Protein AF-A0A7K4HRL0-F1 (afdb_monomer)

Organism: NCBI:txid81417

Mean predicted aligned error: 9.1 Å

InterPro domains:
  IPR001959 Probable transposase, IS891/IS1136/IS1341 [PF01385] (86-198)
  IPR010095 Cas12f1-like, TNB domain [PF07282] (210-244)
  IPR010095 Cas12f1-like, TNB domain [TIGR01766] (164-237)

pLDDT: mean 84.85, std 12.8, range [39.09, 96.31]

Radius of gyration: 22.28 Å; Cα contacts (8 Å, |Δi|>4): 326; chains: 1; bounding box: 53×46×51 Å

Secondary structure (DSSP, 8-state):
--HHHHHHHHHHHHHTT--PPPP----TT---EEEESSSSEEEETTEEEETTTEEEE---SSPPPSEEEEEEEEE-TTS-EEEEEEEE--PPPPPPP--EEEEEE-SSEEEEETTS-EEE---HHHHHHHHHHHHHHHHHHSPTT-HHHHHHHHHHHHHHHHHHHHHHHHHHHHHHHHHHH-SEEEEE---HHHHTTSTTTHHHHHHH-HHHHHHHHHHHHHHTT-EEEEE--TTTTTB-TTT--B-

Nearest PDB structures (foldseek):
  8exa-assembly1_A  TM=8.670E-01  e=3.701E-17  Deinococcus radiodurans R1 = ATCC 13939 = DSM 20539
  8iaz-assembly1_A  TM=8.493E-01  e=5.277E-15  Firmicutes bacterium AM43-11BH
  8h1j-assembly1_A  TM=7.685E-01  e=2.543E-14  Deinococcus radiodurans R1 = ATCC 13939 = DSM 20539
  8bf8-assembly1_A  TM=8.123E-01  e=1.215E-11  Deinococcus radiodurans R1 = ATCC 13939 = DSM 20539
  8hhm-assembly1_A  TM=7.352E-01  e=7.337E-07  Mycolicibacterium mucogenicum

Solvent-accessible surface area (backbone atoms only — not comparable to full-atom values): 14287 Å² total; per-residue (Å²): 125,68,60,66,60,48,48,55,54,41,54,53,34,49,75,69,73,47,90,67,76,79,83,72,84,76,57,93,92,66,71,47,63,51,73,37,71,74,60,62,62,49,80,56,94,53,35,37,35,31,67,99,75,45,78,40,82,53,88,75,93,62,85,85,71,64,48,74,45,28,41,33,43,35,48,47,80,71,66,52,76,43,81,46,73,44,61,52,60,85,81,73,86,41,78,72,49,89,40,71,44,44,35,48,70,46,90,79,36,40,29,36,36,72,88,71,52,70,41,74,51,82,57,63,54,72,74,49,40,66,58,44,53,54,32,47,54,53,32,69,72,35,58,90,90,41,73,66,26,55,53,31,49,36,54,39,35,45,50,52,49,51,52,51,51,52,51,50,50,50,33,52,54,54,31,48,57,48,48,74,70,28,15,32,41,33,36,54,47,69,61,58,73,64,53,48,68,40,74,90,44,24,65,61,54,66,56,69,40,57,70,60,32,51,54,53,29,39,58,49,12,57,67,45,46,21,45,67,44,77,40,74,51,83,61,60,89,30,33,42,95,86,72,68,52,74,112

Foldseek 3Di:
DPQVVQVVVVVVCVVVVHDDDHDDDDDPPRDFKDKDQADQWDDDPQWIQGHPPGIDGHDDPDDAAAAFRMWMWGAALLGDTDTDTDHDHDADAADADPFEWEWEADLQFRIAIPVRDTHRDPLLCVVLVVVLVVLVVQLVPDDPPDPSNSVSSSSNSVSVVVLVVVLLVVLLVVLVVDLVVGQEYEYEPPPLVVVCVPVVCVVSSVSSPVVSSLVSSQVVSVSNNGHYHYDHCVQVVQQDPVHGDGD

Structure (mmCIF, N/CA/C/O backbone):
data_AF-A0A7K4HRL0-F1
#
_entry.id   AF-A0A7K4HRL0-F1
#
loop_
_atom_site.group_PDB
_atom_site.id
_atom_site.type_symbol
_atom_site.label_atom_id
_atom_site.label_alt_id
_atom_site.label_comp_id
_atom_site.label_asym_id
_atom_site.label_entity_id
_atom_site.label_seq_id
_atom_site.pdbx_PDB_ins_code
_atom_site.Cartn_x
_atom_site.Cartn_y
_atom_site.Cartn_z
_atom_site.occupancy
_atom_site.B_iso_or_equiv
_atom_site.auth_seq_id
_atom_site.auth_comp_id
_atom_site.auth_asym_id
_atom_site.auth_atom_id
_atom_site.pdbx_PDB_model_num
ATOM 1 N N . MET A 1 1 ? -2.358 -11.269 16.032 1.00 51.44 1 MET A N 1
ATOM 2 C CA . MET A 1 1 ? -0.975 -10.759 16.087 1.00 51.44 1 MET A CA 1
ATOM 3 C C . MET A 1 1 ? -0.127 -11.906 15.604 1.00 51.44 1 MET A C 1
ATOM 5 O O . MET A 1 1 ? -0.302 -12.988 16.140 1.00 51.44 1 MET A O 1
ATOM 9 N N . ARG A 1 2 ? 0.707 -11.719 14.578 1.00 69.31 2 ARG A N 1
ATOM 10 C CA . ARG A 1 2 ? 1.718 -12.727 14.246 1.00 69.31 2 ARG A CA 1
ATOM 11 C C . ARG A 1 2 ? 2.785 -12.618 15.335 1.00 69.31 2 ARG A C 1
ATOM 13 O O . ARG A 1 2 ? 3.658 -11.761 15.236 1.00 69.31 2 ARG A O 1
ATOM 20 N N . VAL A 1 3 ? 2.577 -13.339 16.437 1.00 75.31 3 VAL A N 1
ATOM 21 C CA . VAL A 1 3 ? 3.374 -13.249 17.671 1.00 75.31 3 VAL A CA 1
ATOM 22 C C . VAL A 1 3 ? 4.856 -13.397 17.331 1.00 75.31 3 VAL A C 1
ATOM 24 O O . VAL A 1 3 ? 5.657 -12.534 17.681 1.00 75.31 3 VAL A O 1
ATOM 27 N N . ASP A 1 4 ? 5.167 -14.371 16.483 1.00 79.94 4 ASP A N 1
ATOM 28 C CA . ASP A 1 4 ? 6.521 -14.669 16.019 1.00 79.94 4 ASP A CA 1
ATOM 29 C C . ASP A 1 4 ? 7.196 -13.487 15.323 1.00 79.94 4 ASP A C 1
ATOM 31 O O . ASP A 1 4 ? 8.365 -13.214 15.559 1.00 79.94 4 ASP A O 1
ATOM 35 N N . LEU A 1 5 ? 6.469 -12.737 14.490 1.00 82.38 5 LEU A N 1
ATOM 36 C CA . LEU A 1 5 ? 7.010 -11.557 13.806 1.00 82.38 5 LEU A CA 1
ATOM 37 C C . LEU A 1 5 ? 7.368 -10.443 14.795 1.00 82.38 5 LEU A C 1
ATOM 39 O O . LEU A 1 5 ? 8.396 -9.785 14.632 1.00 82.38 5 LEU A O 1
ATOM 43 N N . ALA A 1 6 ? 6.543 -10.245 15.826 1.00 83.94 6 ALA A N 1
ATOM 44 C CA . ALA A 1 6 ? 6.818 -9.258 16.865 1.00 83.94 6 ALA A CA 1
ATOM 45 C C . ALA A 1 6 ? 8.060 -9.643 17.687 1.00 83.94 6 ALA A C 1
ATOM 47 O O . ALA A 1 6 ? 8.903 -8.786 17.949 1.00 83.94 6 ALA A O 1
ATOM 48 N N . PHE A 1 7 ? 8.214 -10.928 18.021 1.00 88.88 7 PHE A N 1
ATOM 49 C CA . PHE A 1 7 ? 9.395 -11.438 18.723 1.00 88.88 7 PHE A CA 1
ATOM 50 C C . PHE A 1 7 ? 10.658 -11.421 17.860 1.00 88.88 7 PHE A C 1
ATOM 52 O O . PHE A 1 7 ? 11.695 -10.950 18.320 1.00 88.88 7 PHE A O 1
ATOM 59 N N . LYS A 1 8 ? 10.582 -11.826 16.586 1.00 90.12 8 LYS A N 1
ATOM 60 C CA . LYS A 1 8 ? 11.701 -11.717 15.633 1.00 90.12 8 LYS A CA 1
ATOM 61 C C . LYS A 1 8 ? 12.201 -10.275 15.527 1.00 90.12 8 LYS A C 1
ATOM 63 O O . LYS A 1 8 ? 13.403 -10.031 15.589 1.00 90.12 8 LYS A O 1
ATOM 68 N N . ALA A 1 9 ? 11.286 -9.309 15.417 1.00 87.62 9 ALA A N 1
ATOM 69 C CA . ALA A 1 9 ? 11.640 -7.893 15.382 1.00 87.62 9 ALA A CA 1
ATOM 70 C C . ALA A 1 9 ? 12.253 -7.404 16.705 1.00 87.62 9 ALA A C 1
ATOM 72 O O . ALA A 1 9 ? 13.212 -6.635 16.671 1.00 87.62 9 ALA A O 1
ATOM 73 N N . TYR A 1 10 ? 11.727 -7.851 17.850 1.00 91.38 10 TYR A N 1
ATOM 74 C CA . TYR A 1 10 ? 12.279 -7.543 19.170 1.00 91.38 10 TYR A CA 1
ATOM 75 C C . TYR A 1 10 ? 13.723 -8.043 19.301 1.00 91.38 10 TYR A C 1
ATOM 77 O O . TYR A 1 10 ? 14.623 -7.231 19.503 1.00 91.38 10 TYR A O 1
ATOM 85 N N . PHE A 1 11 ? 13.971 -9.336 19.075 1.00 92.81 11 PHE A N 1
ATOM 86 C CA . PHE A 1 11 ? 15.312 -9.915 19.200 1.00 92.81 11 PHE A CA 1
ATOM 87 C C . PHE A 1 11 ? 16.310 -9.321 18.209 1.00 92.81 11 PHE A C 1
ATOM 89 O O . PHE A 1 11 ? 17.463 -9.102 18.566 1.00 92.81 11 PHE A O 1
ATOM 96 N N . ARG A 1 12 ? 15.882 -8.999 16.983 1.00 94.06 12 ARG A N 1
ATOM 97 C CA . ARG A 1 12 ? 16.733 -8.288 16.018 1.00 94.06 12 ARG A CA 1
ATOM 98 C C . ARG A 1 12 ? 17.213 -6.942 16.570 1.00 94.06 12 ARG A C 1
ATOM 100 O O . ARG A 1 12 ? 18.379 -6.612 16.414 1.00 94.06 12 ARG A O 1
ATOM 107 N N . ARG A 1 13 ? 16.323 -6.169 17.199 1.00 91.06 13 ARG A N 1
ATOM 108 C CA . ARG A 1 13 ? 16.649 -4.847 17.762 1.00 91.06 13 ARG A CA 1
ATOM 109 C C . ARG A 1 13 ? 17.529 -4.954 19.006 1.00 91.06 13 ARG A C 1
ATOM 111 O O . ARG A 1 13 ? 18.466 -4.180 19.130 1.00 91.06 13 ARG A O 1
ATOM 118 N N . VAL A 1 14 ? 17.281 -5.951 19.859 1.00 92.31 14 VAL A N 1
ATOM 119 C CA . VAL A 1 14 ? 18.167 -6.274 20.992 1.00 92.31 14 VAL A CA 1
ATOM 120 C C . VAL A 1 14 ? 19.580 -6.593 20.492 1.00 92.31 14 VAL A C 1
ATOM 122 O O . VAL A 1 14 ? 20.545 -6.023 20.985 1.00 92.31 14 VAL A O 1
ATOM 125 N N . LYS A 1 15 ? 19.709 -7.435 19.456 1.00 93.94 15 LYS A N 1
ATOM 126 C CA . LYS A 1 15 ? 21.007 -7.753 18.833 1.00 93.94 15 LYS A CA 1
ATOM 127 C C . LYS A 1 15 ? 21.700 -6.534 18.216 1.00 93.94 15 LYS A C 1
ATOM 129 O O . LYS A 1 15 ? 22.920 -6.502 18.170 1.00 93.94 15 LYS A O 1
ATOM 134 N N . ALA A 1 16 ? 20.937 -5.546 17.752 1.00 92.62 16 ALA A N 1
ATOM 135 C CA . ALA A 1 16 ? 21.461 -4.296 17.207 1.00 92.62 16 ALA A CA 1
ATOM 136 C C . ALA A 1 16 ? 21.854 -3.265 18.288 1.00 92.62 16 ALA A C 1
ATOM 138 O O . ALA A 1 16 ? 22.187 -2.134 17.944 1.00 92.62 16 ALA A O 1
ATOM 139 N N . GLY A 1 17 ? 21.787 -3.621 19.578 1.00 90.06 17 GLY A N 1
ATOM 140 C CA . GLY A 1 17 ? 22.108 -2.716 20.687 1.00 90.06 17 GLY A CA 1
ATOM 141 C C . GLY A 1 17 ? 21.054 -1.633 20.936 1.00 90.06 17 GLY A C 1
ATOM 142 O O . GLY A 1 17 ? 21.308 -0.676 21.661 1.00 90.06 17 GLY A O 1
ATOM 143 N N . GLU A 1 18 ? 19.867 -1.752 20.338 1.00 92.56 18 GLU A N 1
ATOM 144 C CA . GLU A 1 18 ? 18.753 -0.856 20.636 1.00 92.56 18 GLU A CA 1
ATOM 145 C C . GLU A 1 18 ? 18.060 -1.263 21.949 1.00 92.56 18 GLU A C 1
ATOM 147 O O . GLU A 1 18 ? 18.146 -2.412 22.383 1.00 92.56 18 GLU A O 1
ATOM 152 N N . SER A 1 19 ? 17.254 -0.357 22.515 1.00 88.88 19 SER A N 1
ATOM 153 C CA . SER A 1 19 ? 16.391 -0.627 23.679 1.00 88.88 19 SER A CA 1
ATOM 154 C C . SER A 1 19 ? 14.915 -0.788 23.269 1.00 88.88 19 SER A C 1
ATOM 156 O O . SER A 1 19 ? 14.101 0.114 23.501 1.00 88.88 19 SER A O 1
ATOM 158 N N . PRO A 1 20 ? 14.516 -1.885 22.591 1.00 88.62 20 PRO A N 1
ATOM 159 C CA . PRO A 1 20 ? 13.131 -2.091 22.193 1.00 88.62 20 PRO A CA 1
ATOM 160 C C . PRO A 1 20 ? 12.252 -2.455 23.398 1.00 88.62 20 PRO A C 1
ATOM 162 O O . PRO A 1 20 ? 12.616 -3.275 24.236 1.00 88.62 20 PRO A O 1
ATOM 165 N N . GLY A 1 21 ? 11.034 -1.915 23.444 1.00 88.00 21 GLY A N 1
ATOM 166 C CA . GLY A 1 21 ? 10.018 -2.396 24.383 1.00 88.00 21 GLY A CA 1
ATOM 167 C C . GLY A 1 21 ? 9.579 -3.832 24.062 1.00 88.00 21 GLY A C 1
ATOM 168 O O . GLY A 1 21 ? 9.452 -4.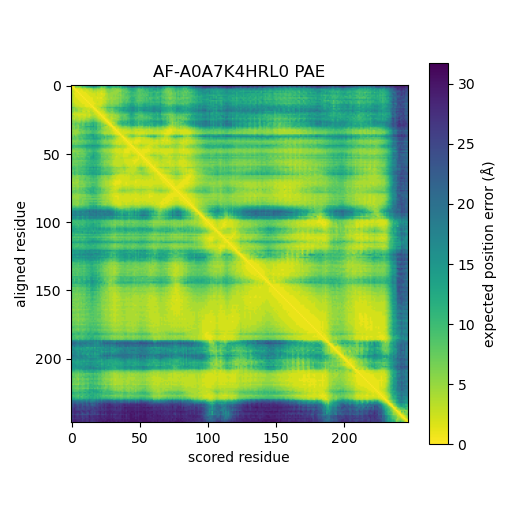195 22.889 1.00 88.00 21 GLY A O 1
ATOM 169 N N . TYR A 1 22 ? 9.313 -4.631 25.099 1.00 90.12 22 TYR A N 1
ATOM 170 C CA . TYR A 1 22 ? 8.888 -6.028 24.956 1.00 90.12 22 TYR A CA 1
ATOM 171 C C . TYR A 1 22 ? 7.545 -6.150 24.198 1.00 90.12 22 TYR A C 1
ATOM 173 O O . TYR A 1 22 ? 6.642 -5.328 24.419 1.00 90.12 22 TYR A O 1
ATOM 181 N N . PRO A 1 23 ? 7.369 -7.149 23.307 1.00 88.56 23 PRO A N 1
ATOM 182 C CA . PRO A 1 23 ? 6.109 -7.367 22.600 1.00 88.56 23 PRO A CA 1
ATOM 183 C C . PRO A 1 23 ? 4.923 -7.547 23.556 1.00 88.56 23 PRO A C 1
ATOM 185 O O . PRO A 1 23 ? 4.956 -8.366 24.467 1.00 88.56 23 PRO A O 1
ATOM 188 N N . ARG A 1 24 ? 3.835 -6.802 23.330 1.00 83.88 24 ARG A N 1
ATOM 189 C CA . ARG A 1 24 ? 2.601 -6.901 24.128 1.00 83.88 24 ARG A CA 1
ATOM 190 C C . ARG A 1 24 ? 1.456 -7.450 23.296 1.00 83.88 24 ARG A C 1
ATOM 192 O O . ARG A 1 24 ? 1.269 -7.036 22.148 1.00 83.88 24 ARG A O 1
ATOM 199 N N . PHE A 1 25 ? 0.640 -8.313 23.897 1.00 81.00 25 PHE A N 1
ATOM 200 C CA . PHE A 1 25 ? -0.594 -8.774 23.271 1.00 81.00 25 PHE A CA 1
ATOM 201 C C . PHE A 1 25 ? -1.523 -7.594 22.971 1.00 81.00 25 PHE A C 1
ATOM 203 O O . PHE A 1 25 ? -1.682 -6.657 23.758 1.00 81.00 25 PHE A O 1
ATOM 210 N N . LYS A 1 26 ? -2.152 -7.629 21.796 1.00 78.88 26 LYS A N 1
ATOM 211 C CA . LYS A 1 26 ? -3.192 -6.659 21.453 1.00 78.88 26 LYS A CA 1
ATOM 212 C C . LYS A 1 26 ? -4.432 -6.954 22.305 1.00 78.88 26 LYS A C 1
ATOM 214 O O . LYS A 1 26 ? -4.839 -8.101 22.403 1.00 78.88 26 LYS A O 1
ATOM 219 N N . GLY A 1 27 ? -5.028 -5.933 22.918 1.00 76.31 27 GLY A N 1
ATOM 220 C CA . GLY A 1 27 ? -6.288 -6.074 23.659 1.00 76.31 27 GLY A CA 1
ATOM 221 C C . GLY A 1 27 ? -7.522 -6.187 22.750 1.00 76.31 27 GLY A C 1
ATOM 222 O O . GLY A 1 27 ? -7.434 -6.040 21.524 1.00 76.31 27 GLY A O 1
ATOM 223 N N . LYS A 1 28 ? -8.696 -6.395 23.358 1.00 73.75 28 LYS A N 1
ATOM 224 C CA . LYS A 1 28 ? -9.999 -6.434 22.668 1.00 73.75 28 LYS A CA 1
ATOM 225 C C . LYS A 1 28 ? -10.209 -5.170 21.817 1.00 73.75 28 LYS A C 1
ATOM 227 O O . LYS A 1 28 ? -9.937 -4.057 22.260 1.00 73.75 28 LYS A O 1
ATOM 232 N N . GLY A 1 29 ? -10.665 -5.341 20.574 1.00 72.06 29 GLY A N 1
ATOM 233 C CA . GLY A 1 29 ? -10.900 -4.232 19.636 1.00 72.06 29 GLY A CA 1
ATOM 234 C C . GLY A 1 29 ? -9.644 -3.644 18.975 1.00 72.06 29 GLY A C 1
ATOM 235 O O . GLY A 1 29 ? -9.740 -2.607 18.326 1.00 72.06 29 GLY A O 1
ATOM 236 N N . ARG A 1 30 ? -8.474 -4.280 19.138 1.00 75.25 30 ARG A N 1
ATOM 237 C CA . ARG A 1 30 ? -7.242 -3.980 18.376 1.00 75.25 30 ARG A CA 1
ATOM 238 C C . ARG A 1 30 ? -6.883 -5.069 17.355 1.00 75.25 30 ARG A C 1
ATOM 240 O O . ARG A 1 30 ? -5.828 -5.000 16.718 1.00 75.25 30 ARG A O 1
ATOM 247 N N . TYR A 1 31 ? -7.724 -6.095 17.252 1.00 79.06 31 TYR A N 1
ATOM 248 C CA . TYR A 1 31 ? -7.630 -7.137 16.239 1.00 79.06 31 TYR A CA 1
ATOM 249 C C . TYR A 1 31 ? -8.566 -6.793 15.094 1.00 79.06 31 TYR A C 1
ATOM 251 O O . TYR A 1 31 ? -9.780 -6.908 15.226 1.00 79.06 31 TYR A O 1
ATOM 259 N N . ASP A 1 32 ? -7.967 -6.390 13.980 1.00 85.62 32 ASP A N 1
ATOM 260 C CA . ASP A 1 32 ? -8.679 -6.036 12.756 1.00 85.62 32 ASP A CA 1
ATOM 261 C C . ASP A 1 32 ? -8.394 -7.039 11.632 1.00 85.62 32 ASP A C 1
ATOM 263 O O . ASP A 1 32 ? -8.673 -6.758 10.475 1.00 85.62 32 ASP A O 1
ATOM 267 N N . SER A 1 33 ? -7.788 -8.194 11.925 1.00 89.81 33 SER A N 1
ATOM 268 C CA . SER A 1 33 ? -7.556 -9.221 10.909 1.00 89.81 33 SER A CA 1
ATOM 269 C C . SER A 1 33 ? -7.464 -10.634 11.476 1.00 89.81 33 SER A C 1
ATOM 271 O O . SER A 1 33 ? -6.989 -10.833 12.599 1.00 89.81 33 SER A O 1
ATOM 273 N N . ILE A 1 34 ? -7.864 -11.602 10.654 1.00 90.06 34 ILE A N 1
ATOM 274 C CA . ILE A 1 34 ? -7.781 -13.050 10.874 1.00 90.06 34 ILE A CA 1
ATOM 275 C C . ILE A 1 34 ? -7.127 -13.652 9.626 1.00 90.06 34 ILE A C 1
ATOM 277 O O . ILE A 1 34 ? -7.491 -13.285 8.512 1.00 90.06 34 ILE A O 1
ATOM 281 N N . THR A 1 35 ? -6.147 -14.538 9.798 1.00 91.44 35 THR A N 1
ATOM 282 C CA . THR A 1 35 ? -5.420 -15.168 8.686 1.00 91.44 35 THR A CA 1
ATOM 283 C C . THR A 1 35 ? -5.592 -16.681 8.745 1.00 91.44 35 THR A C 1
ATOM 285 O O . THR A 1 35 ? -5.322 -17.282 9.781 1.00 91.44 35 THR A O 1
ATOM 288 N N . TYR A 1 36 ? -5.984 -17.265 7.617 1.00 92.38 36 TYR A N 1
ATOM 289 C CA . TYR A 1 36 ? -6.050 -18.693 7.344 1.00 92.38 36 TYR A CA 1
ATOM 290 C C . TYR A 1 36 ? -4.850 -19.054 6.454 1.00 92.38 36 TYR A C 1
ATOM 292 O 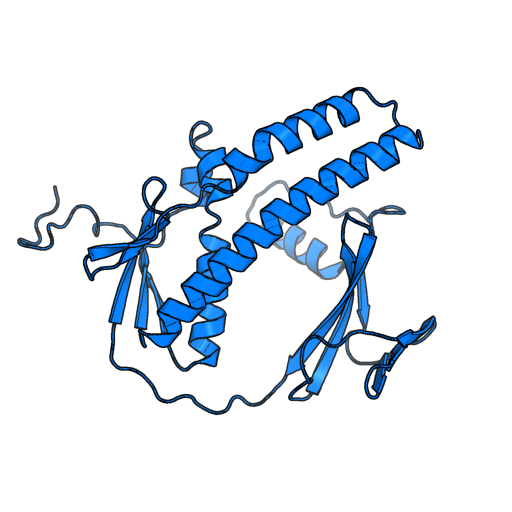O . TYR A 1 36 ? -4.823 -18.659 5.286 1.00 92.38 36 TYR A O 1
ATOM 300 N N . PRO A 1 37 ? -3.810 -19.703 7.005 1.00 86.06 37 PRO A N 1
ATOM 301 C CA . PRO A 1 37 ? -2.514 -19.808 6.343 1.00 86.06 37 PRO A CA 1
ATOM 302 C C . PRO A 1 37 ? -2.473 -20.787 5.174 1.00 86.06 37 PRO A C 1
ATOM 304 O O . PRO A 1 37 ? -1.709 -20.507 4.265 1.00 86.06 37 PRO A O 1
ATOM 307 N N . GLN A 1 38 ? -3.230 -21.891 5.214 1.00 83.06 38 GLN A N 1
ATOM 308 C CA . GLN A 1 38 ? -3.251 -22.929 4.164 1.00 83.06 38 GLN A CA 1
ATOM 309 C C . GLN A 1 38 ? -4.606 -23.646 4.051 1.00 83.06 38 GLN A C 1
ATOM 311 O O . GLN A 1 38 ? -5.011 -24.028 2.962 1.00 83.06 38 GLN A O 1
ATOM 316 N N . TYR A 1 39 ? -5.322 -23.823 5.164 1.00 88.44 39 TYR A N 1
ATOM 317 C CA . TYR A 1 39 ? -6.600 -24.537 5.211 1.00 88.44 39 TYR A CA 1
ATOM 318 C C . TYR A 1 39 ? -7.663 -23.744 5.979 1.00 88.44 39 TYR A C 1
ATOM 320 O O . TYR A 1 39 ? -7.383 -22.714 6.601 1.00 88.44 39 TYR A O 1
ATOM 328 N N . GLY A 1 40 ? -8.897 -24.252 5.961 1.00 90.81 40 GLY A N 1
ATOM 329 C CA . GLY A 1 40 ? -10.015 -23.672 6.704 1.00 90.81 40 GLY A CA 1
ATOM 330 C C . GLY A 1 40 ? -10.742 -22.556 5.961 1.00 90.81 40 GLY A C 1
ATOM 331 O O . GLY A 1 40 ? -11.466 -21.791 6.600 1.00 90.81 40 GLY A O 1
ATOM 332 N N . PHE A 1 41 ? -10.564 -22.479 4.643 1.00 95.00 41 PHE A N 1
ATOM 333 C CA . PHE A 1 41 ? -11.383 -21.678 3.745 1.00 95.00 41 PHE A CA 1
ATOM 334 C C . PHE A 1 41 ? -11.563 -22.387 2.397 1.00 95.00 41 PHE A C 1
ATOM 336 O O . PHE A 1 41 ? -10.719 -23.192 2.008 1.00 95.00 41 PHE A O 1
ATOM 343 N N . LYS A 1 42 ? -12.652 -22.084 1.689 1.00 94.12 42 LYS A N 1
ATOM 344 C CA . LYS A 1 42 ? -12.898 -22.524 0.307 1.00 94.12 42 LYS A CA 1
ATOM 345 C C . LYS A 1 42 ? -13.573 -21.387 -0.452 1.00 94.12 42 LYS A C 1
ATOM 347 O O . LYS A 1 42 ? -14.513 -20.792 0.066 1.00 94.12 42 LYS A O 1
ATOM 352 N N . LEU A 1 43 ? -13.079 -21.076 -1.644 1.00 93.19 43 LEU A N 1
ATOM 353 C CA . LEU A 1 43 ? -13.701 -20.108 -2.542 1.00 93.19 43 LEU A CA 1
ATOM 354 C C . L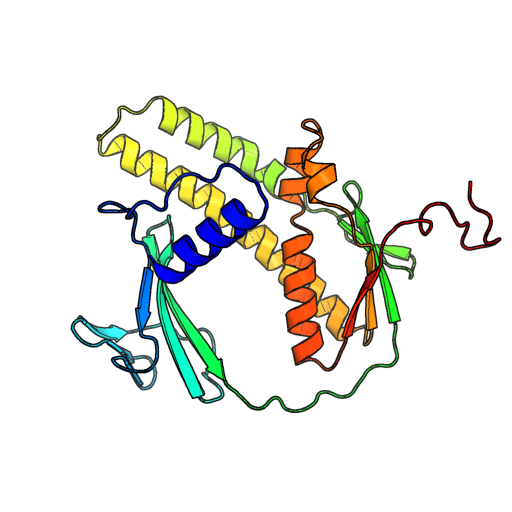EU A 1 43 ? -14.458 -20.872 -3.631 1.00 93.19 43 LEU A C 1
ATOM 356 O O . LEU A 1 43 ? -13.864 -21.713 -4.300 1.00 93.19 43 LEU A O 1
ATOM 360 N N . ASP A 1 44 ? -15.748 -20.590 -3.775 1.00 91.62 44 ASP A N 1
ATOM 361 C CA . ASP A 1 44 ? -16.628 -21.172 -4.787 1.00 91.62 44 ASP A CA 1
ATOM 362 C C . ASP A 1 44 ? -17.458 -20.053 -5.430 1.00 91.62 44 ASP A C 1
ATOM 364 O O . ASP A 1 44 ? -18.375 -19.502 -4.815 1.00 91.62 44 ASP A O 1
ATOM 368 N N . GLY A 1 45 ? -17.063 -19.633 -6.634 1.00 89.31 45 GLY A N 1
ATOM 369 C CA . GLY A 1 45 ? -17.631 -18.456 -7.293 1.00 89.31 45 GLY A CA 1
ATOM 370 C C . GLY A 1 45 ? -17.534 -17.197 -6.420 1.00 89.31 45 GLY A C 1
ATOM 371 O O . GLY A 1 45 ? -16.443 -16.761 -6.055 1.00 89.31 45 GLY A O 1
ATOM 372 N N . ASP A 1 46 ? -18.685 -16.612 -6.077 1.00 90.62 46 ASP A N 1
ATOM 373 C CA . ASP A 1 46 ? -18.800 -15.431 -5.208 1.00 90.62 46 ASP A CA 1
ATOM 374 C C . ASP A 1 46 ? -19.004 -15.773 -3.717 1.00 90.62 46 ASP A C 1
ATOM 376 O O . ASP A 1 46 ? -19.258 -14.882 -2.897 1.00 90.62 46 ASP A O 1
ATOM 380 N N . ARG A 1 47 ? -18.879 -17.051 -3.334 1.00 94.88 47 ARG A N 1
ATOM 381 C CA . ARG A 1 47 ? -19.034 -17.526 -1.954 1.00 94.88 47 ARG A CA 1
ATOM 382 C C . ARG A 1 47 ? -17.708 -17.980 -1.364 1.00 94.88 47 ARG A C 1
ATOM 384 O O . ARG A 1 47 ? -17.012 -18.840 -1.895 1.00 94.88 47 ARG A O 1
ATOM 391 N N . LEU A 1 48 ? -17.381 -17.415 -0.209 1.00 95.62 48 LEU A N 1
ATOM 392 C CA . LEU A 1 48 ? -16.213 -17.755 0.583 1.00 95.62 48 LEU A CA 1
ATOM 393 C C . LEU A 1 48 ? -16.648 -18.502 1.841 1.00 95.62 48 LEU A C 1
ATOM 395 O O . LEU A 1 48 ? -17.162 -17.901 2.785 1.00 95.62 48 LEU A O 1
ATOM 399 N N . HIS A 1 49 ? -16.402 -19.805 1.865 1.00 96.31 49 HIS A N 1
ATOM 400 C CA . HIS A 1 49 ? -16.541 -20.617 3.061 1.00 96.31 49 HIS A CA 1
ATOM 401 C C . HIS A 1 49 ? -15.366 -20.360 4.001 1.00 96.31 49 HIS A C 1
ATOM 403 O O . HIS A 1 49 ? -14.207 -20.414 3.585 1.00 96.31 49 HIS A O 1
ATOM 409 N N . LEU A 1 50 ? -15.656 -20.131 5.277 1.00 96.06 50 LEU A N 1
ATOM 410 C CA . LEU A 1 50 ? -14.676 -19.948 6.339 1.00 96.06 50 LEU A CA 1
ATOM 411 C C . LEU A 1 50 ? -14.972 -20.922 7.474 1.00 96.06 50 LEU A C 1
ATOM 413 O O . LEU A 1 50 ? -16.053 -20.907 8.064 1.00 96.06 50 LEU A O 1
ATOM 417 N N . SER A 1 51 ? -13.981 -21.720 7.857 1.00 94.50 51 SER A N 1
ATOM 418 C CA . SER A 1 51 ? -14.115 -22.612 9.008 1.00 94.50 51 SER A CA 1
ATOM 419 C C . SER A 1 51 ? -14.513 -21.822 10.262 1.00 94.50 51 SER A C 1
ATOM 421 O O . SER A 1 51 ? -13.962 -20.752 10.545 1.00 94.50 51 SER A O 1
ATOM 423 N N . LYS A 1 52 ? -15.488 -22.359 11.008 1.00 92.38 52 LYS A N 1
ATOM 424 C CA . LYS A 1 52 ? -16.101 -21.769 12.219 1.00 92.38 52 LYS A CA 1
ATOM 425 C C . LYS A 1 52 ? -16.957 -20.513 12.002 1.00 92.38 52 LYS A C 1
ATOM 427 O O . LYS A 1 52 ? -17.543 -20.035 12.968 1.00 92.38 52 LYS A O 1
ATOM 432 N N . ILE A 1 53 ? -17.026 -19.976 10.785 1.00 92.56 53 ILE A N 1
ATOM 433 C CA . ILE A 1 53 ? -17.853 -18.803 10.457 1.00 92.56 53 ILE A CA 1
ATOM 434 C C . ILE A 1 53 ? -18.983 -19.196 9.498 1.00 92.56 53 ILE A C 1
ATOM 436 O O . ILE A 1 53 ? -20.099 -18.713 9.658 1.00 92.56 53 ILE A O 1
ATOM 440 N N . GLY A 1 54 ? -18.716 -20.101 8.553 1.00 94.25 54 GLY A N 1
ATOM 441 C CA . GLY A 1 54 ? -19.652 -20.512 7.511 1.00 94.25 54 GLY A CA 1
ATOM 442 C C . GLY A 1 54 ? -19.426 -19.759 6.202 1.00 94.25 54 GLY A C 1
ATOM 443 O O . GLY A 1 54 ? -18.335 -19.240 5.950 1.00 94.25 54 GLY A O 1
ATOM 444 N N . ASP A 1 55 ? -20.460 -19.727 5.367 1.00 95.25 55 ASP A N 1
ATOM 445 C CA . ASP A 1 55 ? -20.397 -19.143 4.030 1.00 95.25 55 ASP A CA 1
ATOM 446 C C . ASP A 1 55 ? -20.651 -17.639 4.057 1.00 95.25 55 ASP A C 1
ATOM 448 O O . ASP A 1 55 ? -21.634 -17.151 4.619 1.00 95.25 55 ASP A O 1
ATOM 452 N N . VAL A 1 56 ? -19.765 -16.893 3.405 1.00 95.00 56 VAL A N 1
ATOM 453 C CA . VAL A 1 56 ? -19.853 -15.441 3.275 1.00 95.00 56 VAL A CA 1
ATOM 454 C C . VAL A 1 56 ? -19.821 -15.080 1.803 1.00 95.00 56 VAL A C 1
ATOM 456 O O . VAL A 1 56 ? -18.894 -15.441 1.082 1.00 95.00 56 VAL A O 1
ATOM 459 N N . ARG A 1 57 ? -20.816 -14.321 1.347 1.00 94.69 57 ARG A N 1
ATOM 460 C CA . ARG A 1 57 ? -20.800 -13.770 -0.006 1.00 94.69 57 ARG A CA 1
ATOM 461 C C . ARG A 1 57 ? -19.765 -12.651 -0.100 1.00 94.69 57 ARG A C 1
ATOM 463 O O . ARG A 1 57 ? -19.753 -11.747 0.739 1.00 94.69 57 ARG A O 1
ATOM 470 N N . ILE A 1 58 ? -18.916 -12.697 -1.119 1.00 94.56 58 ILE A N 1
ATOM 471 C CA . ILE A 1 58 ? -17.875 -11.701 -1.366 1.00 94.56 58 ILE A CA 1
ATOM 472 C C . ILE A 1 58 ? -18.003 -11.115 -2.769 1.00 94.56 58 ILE A C 1
ATOM 474 O O . ILE A 1 58 ? -18.509 -11.749 -3.686 1.00 94.56 58 ILE A O 1
ATOM 478 N N . VAL A 1 59 ? -17.508 -9.891 -2.939 1.00 94.81 59 VAL A N 1
ATOM 479 C CA . VAL A 1 59 ? -17.324 -9.290 -4.262 1.00 94.81 59 VAL A CA 1
ATOM 480 C C . VAL A 1 59 ? -15.869 -9.502 -4.658 1.00 94.81 59 VAL A C 1
ATOM 482 O O . VAL A 1 59 ? -14.973 -8.909 -4.052 1.00 94.81 59 VAL A O 1
ATOM 485 N N . LEU A 1 60 ? -15.633 -10.364 -5.645 1.00 92.44 60 LEU A N 1
ATOM 486 C CA . LEU A 1 60 ? -14.306 -10.561 -6.219 1.00 92.44 60 LEU A CA 1
ATOM 487 C C . LEU A 1 60 ? -13.976 -9.386 -7.138 1.00 92.44 60 LEU A C 1
ATOM 489 O O . LEU A 1 60 ? -14.711 -9.100 -8.079 1.00 92.44 60 LEU A O 1
ATOM 493 N N . HIS A 1 61 ? -12.869 -8.696 -6.863 1.00 89.38 61 HIS A N 1
ATOM 494 C CA . HIS A 1 61 ? -12.423 -7.586 -7.711 1.00 89.38 61 HIS A CA 1
ATOM 495 C C . HIS A 1 61 ? -11.819 -8.066 -9.035 1.00 89.38 61 HIS A C 1
ATOM 497 O O . HIS A 1 61 ? -11.799 -7.305 -9.996 1.00 89.38 61 HIS A O 1
ATOM 503 N N . ARG A 1 62 ? -11.301 -9.300 -9.067 1.00 89.19 62 ARG A N 1
ATOM 504 C CA . ARG A 1 62 ? -10.797 -9.998 -10.256 1.00 89.19 62 ARG A CA 1
ATOM 505 C C . ARG A 1 62 ? -10.867 -11.519 -10.046 1.00 89.19 62 ARG A C 1
ATOM 507 O O . ARG A 1 62 ? -10.865 -11.945 -8.884 1.00 89.19 62 ARG A O 1
ATOM 514 N N . PRO A 1 63 ? -10.887 -12.325 -11.120 1.00 89.69 63 PRO A N 1
ATOM 515 C CA . PRO A 1 63 ? -10.699 -13.771 -11.030 1.00 89.69 63 PRO A CA 1
ATOM 516 C C . PRO A 1 63 ? -9.371 -14.130 -10.352 1.00 89.69 63 PRO A C 1
ATOM 518 O O . PRO A 1 63 ? -8.383 -13.406 -10.467 1.00 89.69 63 PRO A O 1
ATOM 521 N N . VAL A 1 64 ? -9.348 -15.237 -9.614 1.00 90.12 64 VAL A N 1
ATOM 522 C CA . VAL A 1 64 ? -8.116 -15.731 -8.992 1.00 90.12 64 VAL A CA 1
ATOM 523 C C . VAL A 1 64 ? -7.387 -16.623 -9.989 1.00 90.12 64 VAL A C 1
ATOM 525 O O . VAL A 1 64 ? -7.899 -17.672 -10.362 1.00 90.12 64 VAL A O 1
ATOM 528 N N . GLU A 1 65 ? -6.191 -16.206 -10.390 1.00 89.69 65 GLU A N 1
ATOM 529 C CA . GLU A 1 65 ? -5.293 -16.966 -11.259 1.00 89.69 65 GLU A CA 1
ATOM 530 C C . GLU A 1 65 ? -4.214 -17.631 -10.402 1.00 89.69 65 GLU A C 1
ATOM 532 O O . GLU A 1 65 ? -3.484 -16.943 -9.691 1.00 89.69 65 GLU A O 1
ATOM 537 N N . GLY A 1 66 ? -4.133 -18.963 -10.438 1.00 90.94 66 GLY A N 1
ATOM 538 C CA . GLY A 1 66 ? -3.173 -19.746 -9.659 1.00 90.94 66 GLY A CA 1
ATOM 539 C C . GLY A 1 66 ? -3.717 -20.299 -8.337 1.00 90.94 66 GLY A C 1
ATOM 540 O O . GLY A 1 66 ? -4.923 -20.386 -8.101 1.00 90.94 66 GLY A O 1
ATOM 541 N N . THR A 1 67 ? -2.803 -20.716 -7.463 1.00 91.94 67 THR A N 1
ATOM 542 C CA . THR A 1 67 ? -3.1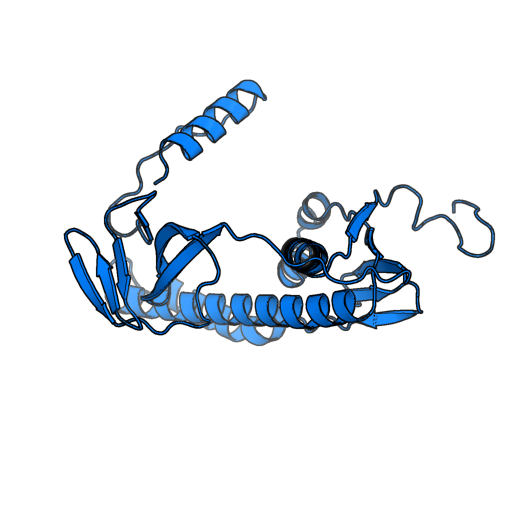14 -21.419 -6.214 1.00 91.94 67 THR A CA 1
ATOM 543 C C . THR A 1 67 ? -3.141 -20.461 -5.032 1.00 91.94 67 THR A C 1
ATOM 545 O O . THR A 1 67 ? -2.131 -19.852 -4.671 1.00 91.94 67 THR A O 1
ATOM 548 N N . ILE A 1 68 ? -4.290 -20.357 -4.360 1.00 93.69 68 ILE A N 1
ATOM 549 C CA . ILE A 1 68 ? -4.404 -19.564 -3.133 1.00 93.69 68 ILE A CA 1
ATOM 550 C C . ILE A 1 68 ? -3.606 -20.249 -2.022 1.00 93.69 68 ILE A C 1
ATOM 552 O O . ILE A 1 68 ? -3.967 -21.328 -1.560 1.00 93.69 68 ILE A O 1
ATOM 556 N N . LYS A 1 69 ? -2.554 -19.588 -1.537 1.00 94.00 69 LYS A N 1
ATOM 557 C CA . LYS A 1 69 ? -1.790 -20.052 -0.376 1.00 94.00 69 LYS A CA 1
ATOM 558 C C . LYS A 1 69 ? -2.435 -19.610 0.915 1.00 94.00 69 LYS A C 1
ATOM 560 O O . LYS A 1 69 ? -2.654 -20.424 1.795 1.00 94.00 69 LYS A O 1
ATOM 565 N N . THR A 1 70 ? -2.749 -18.325 1.040 1.00 94.25 70 THR A N 1
ATOM 566 C CA . THR A 1 70 ? -3.184 -17.741 2.312 1.00 94.25 70 THR A CA 1
ATOM 567 C C . THR A 1 70 ? -4.357 -16.803 2.099 1.00 94.25 70 THR A C 1
ATOM 569 O O . THR A 1 70 ? -4.346 -15.973 1.194 1.00 94.25 70 THR A O 1
ATOM 572 N N . LEU A 1 71 ? -5.336 -16.870 2.996 1.00 95.06 71 LEU A N 1
ATOM 573 C CA . LEU A 1 71 ? -6.439 -15.923 3.072 1.00 95.06 71 LEU A CA 1
ATOM 574 C C . LEU A 1 71 ? -6.303 -15.073 4.332 1.00 95.06 71 LEU A C 1
ATOM 576 O O . LEU A 1 71 ? -6.171 -15.585 5.440 1.00 95.06 71 LEU A O 1
ATOM 580 N N . THR A 1 72 ? -6.381 -13.755 4.194 1.00 95.06 72 THR A N 1
ATOM 581 C CA . THR A 1 72 ? -6.502 -12.837 5.328 1.00 95.06 72 THR A CA 1
ATOM 582 C C . THR A 1 72 ? -7.798 -12.050 5.237 1.00 95.06 72 THR A C 1
ATOM 584 O O . THR A 1 72 ? -7.969 -11.222 4.349 1.00 95.06 72 THR A O 1
ATOM 587 N N . ILE A 1 73 ? -8.688 -12.262 6.202 1.00 94.50 73 ILE A N 1
ATOM 588 C CA . ILE A 1 73 ? -9.857 -11.415 6.417 1.00 94.50 73 ILE A CA 1
ATOM 589 C C . ILE A 1 73 ? -9.406 -10.200 7.217 1.00 94.50 73 ILE A C 1
ATOM 591 O O . ILE A 1 73 ? -8.886 -10.338 8.325 1.00 94.50 73 ILE A O 1
ATOM 595 N N . ARG A 1 74 ? -9.585 -9.002 6.666 1.00 93.50 74 ARG A N 1
ATOM 596 C CA . ARG A 1 74 ? -9.174 -7.740 7.284 1.00 93.50 74 ARG A CA 1
ATOM 597 C C . ARG A 1 74 ? -10.341 -6.771 7.372 1.00 93.50 74 ARG A C 1
ATOM 599 O O . ARG A 1 74 ? -11.069 -6.565 6.410 1.00 93.50 74 ARG A O 1
ATOM 606 N N . ARG A 1 75 ? -10.443 -6.095 8.508 1.00 92.25 75 ARG A N 1
ATOM 607 C CA . ARG A 1 75 ? -11.329 -4.967 8.755 1.00 92.25 75 ARG A CA 1
ATOM 608 C C . ARG A 1 75 ? -10.556 -3.654 8.616 1.00 92.25 75 ARG A C 1
ATOM 610 O O . ARG A 1 75 ? -9.467 -3.498 9.167 1.00 92.25 75 ARG A O 1
ATOM 617 N N . SER A 1 76 ? -11.101 -2.690 7.883 1.00 90.56 76 SER A N 1
ATOM 618 C CA . SER A 1 76 ? -10.574 -1.325 7.863 1.00 90.56 76 SER A CA 1
ATOM 619 C C . SER A 1 76 ? -11.033 -0.535 9.089 1.00 90.56 76 SER A C 1
ATOM 621 O O . SER A 1 76 ? -12.019 -0.869 9.748 1.00 90.56 76 SER A O 1
ATOM 623 N N . ALA A 1 77 ? -10.366 0.588 9.358 1.00 86.44 77 ALA A N 1
ATOM 624 C CA . ALA A 1 77 ? -10.757 1.500 10.433 1.00 86.44 77 ALA A CA 1
ATOM 625 C C . ALA A 1 77 ? -12.156 2.125 10.230 1.00 86.44 77 ALA A C 1
ATOM 627 O O . ALA A 1 77 ? -12.781 2.563 11.196 1.00 86.44 77 ALA A O 1
ATOM 628 N N . THR A 1 78 ? -12.660 2.148 8.991 1.00 89.38 78 THR A N 1
ATOM 629 C CA . THR A 1 78 ? -14.024 2.587 8.647 1.00 89.38 78 THR A CA 1
ATOM 630 C C . THR A 1 78 ? -15.063 1.472 8.812 1.00 89.38 78 THR A C 1
ATOM 632 O O . THR A 1 78 ? -16.260 1.741 8.832 1.00 89.38 78 THR A O 1
ATOM 635 N N . GLY A 1 79 ? -14.619 0.228 9.024 1.00 89.19 79 GLY A N 1
ATOM 636 C CA . GLY A 1 79 ? -15.470 -0.935 9.260 1.00 89.19 79 GLY A CA 1
ATOM 637 C C . GLY A 1 79 ? -15.748 -1.789 8.026 1.00 89.19 79 GLY A C 1
ATOM 638 O O . GLY A 1 79 ? -16.535 -2.723 8.140 1.00 89.19 79 GLY A O 1
ATOM 639 N N . LYS A 1 80 ? -15.104 -1.504 6.889 1.00 91.94 80 LYS A N 1
ATOM 640 C CA . LYS A 1 80 ? -15.178 -2.334 5.678 1.00 91.94 80 LYS A CA 1
ATOM 641 C C . LYS A 1 80 ? -14.404 -3.631 5.889 1.00 91.94 80 LYS A C 1
ATOM 643 O O . LYS A 1 80 ? -13.362 -3.614 6.544 1.00 91.94 80 LYS A O 1
ATOM 648 N N . TRP A 1 81 ? -14.894 -4.725 5.324 1.00 94.19 81 TRP A N 1
ATOM 649 C CA . TRP A 1 81 ? -14.231 -6.024 5.365 1.00 94.19 81 TRP A CA 1
ATOM 650 C C . TRP A 1 81 ? -13.650 -6.362 3.998 1.00 94.19 81 TRP A C 1
ATOM 652 O O . TRP A 1 81 ? -14.282 -6.111 2.978 1.00 94.19 81 TRP A O 1
ATOM 662 N N . TYR A 1 82 ? -12.448 -6.925 3.999 1.00 95.00 82 TYR A N 1
ATOM 663 C CA . TYR A 1 82 ? -11.732 -7.355 2.808 1.00 95.00 82 TYR A CA 1
ATOM 664 C C . TYR A 1 82 ? -11.241 -8.784 3.004 1.00 95.00 82 TYR A C 1
ATOM 666 O O . TYR A 1 82 ? -10.671 -9.104 4.051 1.00 95.00 82 TYR A O 1
ATOM 674 N N . ALA A 1 83 ? -11.433 -9.616 1.985 1.00 94.94 83 ALA A N 1
ATOM 675 C CA . ALA A 1 83 ? -10.763 -10.899 1.849 1.00 94.94 83 ALA A CA 1
ATOM 676 C C . ALA A 1 83 ? -9.518 -10.693 0.978 1.00 94.94 83 ALA A C 1
ATOM 678 O O . ALA A 1 83 ? -9.622 -10.357 -0.198 1.00 94.94 83 ALA A O 1
ATOM 679 N N . CYS A 1 84 ? -8.335 -10.823 1.573 1.00 94.62 84 CYS A N 1
ATOM 680 C CA . CYS A 1 84 ? -7.061 -10.688 0.877 1.00 94.62 84 CYS A CA 1
ATOM 681 C C . CYS A 1 84 ? -6.477 -12.077 0.629 1.00 94.62 84 CYS A C 1
ATOM 683 O O . CYS A 1 84 ? -6.079 -12.753 1.581 1.00 94.62 84 CYS A O 1
ATOM 685 N N . PHE A 1 85 ? -6.415 -12.477 -0.636 1.00 93.56 85 PHE A N 1
ATOM 686 C CA . PHE A 1 85 ? -5.819 -13.736 -1.065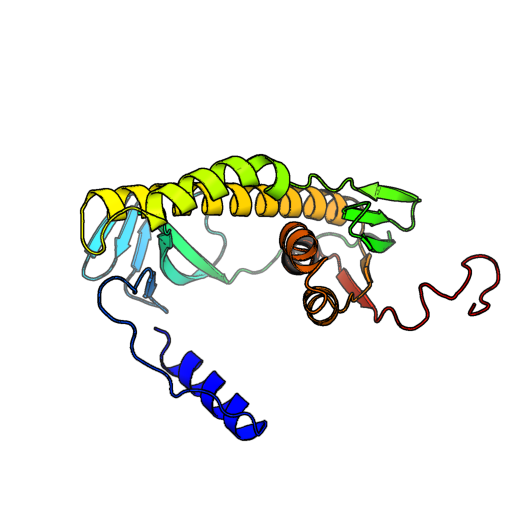 1.00 93.56 85 PHE A CA 1
ATOM 687 C C . PHE A 1 85 ? -4.355 -13.509 -1.456 1.00 93.56 85 PHE A C 1
ATOM 689 O O . PHE A 1 85 ? -4.051 -12.609 -2.237 1.00 93.56 85 PHE A O 1
ATOM 696 N N . SER A 1 86 ? -3.452 -14.314 -0.905 1.00 93.44 86 SER A N 1
ATOM 697 C CA . SER A 1 86 ? -2.084 -14.468 -1.401 1.00 93.44 86 SER A CA 1
ATOM 698 C C . SER A 1 86 ? -2.058 -15.689 -2.303 1.00 93.44 86 SER A C 1
ATOM 700 O O . SER A 1 86 ? -2.397 -16.786 -1.853 1.00 93.44 86 SER A O 1
ATOM 702 N N . VAL A 1 87 ? -1.699 -15.478 -3.562 1.00 92.31 87 VAL A N 1
ATOM 703 C CA . VAL A 1 87 ? -1.833 -16.464 -4.632 1.00 92.31 87 VAL A CA 1
ATOM 704 C C . VAL A 1 87 ? -0.463 -16.672 -5.254 1.00 92.31 87 VAL A C 1
ATOM 706 O O . VAL A 1 87 ? 0.240 -15.700 -5.519 1.00 92.31 87 VAL A O 1
ATOM 709 N N . GLU A 1 88 ? -0.083 -17.930 -5.415 1.00 91.94 88 GLU A N 1
ATOM 710 C CA . GLU A 1 88 ? 1.092 -18.340 -6.175 1.00 91.94 88 GLU A CA 1
ATOM 711 C C . GLU A 1 88 ? 0.628 -18.724 -7.578 1.00 91.94 88 GLU A C 1
ATOM 713 O O . GLU A 1 88 ? -0.331 -19.486 -7.719 1.00 91.94 88 GLU A O 1
ATOM 718 N N . TYR A 1 89 ? 1.265 -18.168 -8.599 1.00 90.88 89 TYR A N 1
ATOM 719 C CA . TYR A 1 89 ? 0.924 -18.413 -9.993 1.00 90.88 89 TYR A CA 1
ATOM 720 C C . TYR A 1 89 ? 2.190 -18.329 -10.842 1.00 90.88 89 TYR A C 1
ATOM 722 O O . TYR A 1 89 ? 3.143 -17.648 -10.458 1.00 90.88 89 TYR A O 1
ATOM 730 N N . ASP A 1 90 ? 2.176 -19.012 -11.981 1.00 86.75 90 ASP A N 1
ATOM 731 C CA . ASP A 1 90 ? 3.262 -18.960 -12.950 1.00 86.75 90 ASP A CA 1
ATOM 732 C C . ASP A 1 90 ? 3.020 -17.787 -13.910 1.00 86.75 90 ASP A C 1
ATOM 734 O O . ASP A 1 90 ? 2.022 -17.787 -14.641 1.00 86.75 90 ASP A O 1
ATOM 738 N N . PRO A 1 91 ? 3.879 -16.754 -13.902 1.00 81.19 91 PRO A N 1
ATOM 739 C CA . PRO A 1 91 ? 3.694 -15.605 -14.771 1.00 81.19 91 PRO A CA 1
ATOM 740 C C . PRO A 1 91 ? 4.010 -15.974 -16.221 1.00 81.19 91 PRO A C 1
ATOM 742 O O . PRO A 1 91 ? 4.982 -16.672 -16.513 1.00 81.19 91 PRO A O 1
ATOM 745 N N . THR A 1 92 ? 3.213 -15.451 -17.153 1.00 80.69 92 THR A N 1
ATOM 746 C CA . THR A 1 92 ? 3.571 -15.494 -18.576 1.00 80.69 92 THR A CA 1
ATOM 747 C C . THR A 1 92 ? 4.579 -14.376 -18.853 1.00 80.69 92 THR A C 1
ATOM 749 O O . THR A 1 92 ? 4.259 -13.219 -18.574 1.00 80.69 92 THR A O 1
ATOM 752 N N . PRO A 1 93 ? 5.778 -14.668 -19.391 1.00 69.81 93 PRO A N 1
ATOM 753 C CA . PRO A 1 93 ? 6.785 -13.642 -19.625 1.00 69.81 93 PRO A CA 1
ATOM 754 C C . PRO A 1 93 ? 6.281 -12.587 -20.612 1.00 69.81 93 PRO A C 1
ATOM 756 O O . PRO A 1 93 ? 5.957 -12.896 -21.759 1.00 69.81 93 PRO A O 1
ATOM 759 N N . ALA A 1 94 ? 6.233 -11.333 -20.174 1.00 78.38 94 ALA A N 1
ATOM 760 C CA . ALA A 1 94 ? 5.980 -10.211 -21.064 1.00 78.38 94 ALA A CA 1
ATOM 761 C C . ALA A 1 94 ? 7.247 -9.872 -21.879 1.00 78.38 94 ALA A C 1
ATOM 763 O O . ALA A 1 94 ? 8.366 -10.037 -21.381 1.00 78.38 94 ALA A O 1
ATOM 764 N N . PRO A 1 95 ? 7.102 -9.396 -23.130 1.00 78.81 95 PRO A N 1
ATOM 765 C CA . PRO A 1 95 ? 8.241 -9.006 -23.951 1.00 78.81 95 PRO A CA 1
ATOM 766 C C . PRO A 1 95 ? 9.002 -7.843 -23.306 1.00 78.81 95 PRO A C 1
ATOM 768 O O . PRO A 1 95 ? 8.408 -6.837 -22.905 1.00 78.81 95 PRO A O 1
ATOM 771 N N . GLN A 1 96 ? 10.328 -7.973 -23.232 1.00 77.19 96 GLN A N 1
ATOM 772 C CA . GLN A 1 96 ? 11.184 -6.918 -22.701 1.00 77.19 96 GLN A CA 1
ATOM 773 C C . GLN A 1 96 ? 11.190 -5.703 -23.630 1.00 77.19 96 GLN A C 1
ATOM 775 O O . GLN A 1 96 ? 11.259 -5.824 -24.851 1.00 77.19 96 GLN A O 1
ATOM 780 N N . LYS A 1 97 ? 11.147 -4.516 -23.025 1.00 87.50 97 LYS A N 1
ATOM 781 C CA . LYS A 1 97 ? 11.316 -3.238 -23.721 1.00 87.50 97 LYS A CA 1
ATOM 782 C C . LYS A 1 97 ? 12.749 -2.761 -23.509 1.00 87.50 97 LYS A C 1
ATOM 784 O O . LYS A 1 97 ? 13.275 -2.857 -22.404 1.00 87.50 97 LYS A O 1
ATOM 789 N N . GLU A 1 98 ? 13.366 -2.191 -24.534 1.00 88.06 98 GLU A N 1
ATOM 790 C CA . GLU A 1 98 ? 14.747 -1.683 -24.442 1.00 88.06 98 GLU A CA 1
ATOM 791 C C . GLU A 1 98 ? 14.822 -0.230 -23.934 1.00 88.06 98 GLU A C 1
ATOM 793 O O . GLU A 1 98 ? 15.893 0.311 -23.666 1.00 88.06 98 GLU A O 1
ATOM 798 N N . THR A 1 99 ? 13.673 0.424 -23.760 1.00 92.75 99 THR A N 1
ATOM 799 C CA . THR A 1 99 ? 13.586 1.822 -23.336 1.00 92.75 99 THR A CA 1
ATOM 800 C C . THR A 1 99 ? 13.928 1.997 -21.856 1.00 92.75 99 THR A C 1
ATOM 802 O O . THR A 1 99 ? 13.435 1.272 -20.987 1.00 92.75 99 THR A O 1
ATOM 805 N N . THR A 1 100 ? 14.743 3.012 -21.561 1.00 94.19 100 THR A N 1
ATOM 806 C CA . THR A 1 100 ? 15.212 3.332 -20.206 1.00 94.19 100 THR A CA 1
ATOM 807 C C . THR A 1 100 ? 14.823 4.754 -19.812 1.00 94.19 100 THR A C 1
ATOM 809 O O . THR A 1 100 ? 14.890 5.664 -20.638 1.00 94.19 100 THR A O 1
ATOM 812 N N . VAL A 1 101 ? 14.443 4.960 -18.548 1.00 94.88 101 VAL A N 1
ATOM 813 C CA . VAL A 1 101 ? 14.177 6.293 -17.990 1.00 94.88 101 VAL A CA 1
ATOM 814 C C . VAL A 1 101 ? 14.758 6.442 -16.587 1.00 94.88 101 VAL A C 1
ATOM 816 O O . VAL A 1 101 ? 14.617 5.550 -15.750 1.00 94.88 101 VAL A O 1
ATOM 819 N N . GLY A 1 102 ? 15.396 7.585 -16.331 1.00 92.75 102 GLY A N 1
ATOM 820 C CA . GLY A 1 102 ? 15.763 8.028 -14.987 1.00 92.75 102 GLY A CA 1
ATOM 821 C C . GLY A 1 102 ? 14.658 8.887 -14.387 1.00 92.75 102 GLY A C 1
ATOM 822 O O . GLY A 1 102 ? 14.057 9.694 -15.094 1.00 92.75 102 GLY A O 1
ATOM 823 N N . ILE A 1 103 ? 14.370 8.706 -13.103 1.00 91.25 103 ILE A N 1
ATOM 824 C CA . ILE A 1 103 ? 13.327 9.423 -12.379 1.00 91.25 103 ILE A CA 1
ATOM 825 C C . ILE A 1 103 ? 13.927 10.033 -11.117 1.00 91.25 103 ILE A C 1
ATOM 827 O O . ILE A 1 103 ? 14.270 9.325 -10.168 1.00 91.25 103 ILE A O 1
ATOM 831 N N . ASP A 1 104 ? 13.975 11.360 -11.106 1.00 87.00 104 ASP A N 1
ATOM 832 C CA . ASP A 1 104 ? 14.237 12.164 -9.916 1.00 87.00 104 ASP A CA 1
ATOM 833 C C . ASP A 1 104 ? 12.895 12.502 -9.254 1.00 87.00 104 ASP A C 1
ATOM 835 O O . ASP A 1 104 ? 11.963 12.953 -9.922 1.00 87.00 104 ASP A O 1
ATOM 839 N N . VAL A 1 105 ? 12.751 12.245 -7.955 1.00 84.50 105 VAL A N 1
ATOM 840 C CA . VAL A 1 105 ? 11.492 12.470 -7.233 1.00 84.50 105 VAL A CA 1
ATOM 841 C C . VAL A 1 105 ? 11.608 13.688 -6.314 1.00 84.50 105 VAL A C 1
ATOM 843 O O . VAL A 1 105 ? 12.618 13.899 -5.659 1.00 84.50 105 VAL A O 1
ATOM 846 N N . GLY A 1 106 ? 10.573 14.531 -6.251 1.00 80.38 106 GLY A N 1
ATOM 847 C CA . GLY A 1 106 ? 10.712 15.879 -5.685 1.00 80.38 106 GLY A CA 1
ATOM 848 C C . GLY A 1 106 ? 9.476 16.421 -4.961 1.00 80.38 106 GLY A C 1
ATOM 849 O O . GLY A 1 106 ? 8.352 15.917 -5.064 1.00 80.38 106 GLY A O 1
ATOM 850 N N . LEU A 1 107 ? 9.679 17.444 -4.123 1.00 75.50 107 LEU A N 1
ATOM 851 C CA . LEU A 1 107 ? 8.572 18.112 -3.420 1.00 75.50 107 LEU A CA 1
ATOM 852 C C . LEU A 1 107 ? 7.874 19.165 -4.295 1.00 75.50 107 LEU A C 1
ATOM 854 O O . LEU A 1 107 ? 6.682 19.434 -4.097 1.00 75.50 107 LEU A O 1
ATOM 858 N N . GLU A 1 108 ? 8.604 19.759 -5.241 1.00 78.19 108 GLU A N 1
ATOM 859 C CA . GLU A 1 108 ? 8.080 20.725 -6.209 1.00 78.19 108 GLU A CA 1
ATOM 860 C C . GLU A 1 108 ? 7.237 20.022 -7.285 1.00 78.19 108 GLU A C 1
ATOM 862 O O . GLU A 1 108 ? 6.012 20.179 -7.290 1.00 78.19 108 GLU A O 1
ATOM 867 N N . SER A 1 109 ? 7.865 19.185 -8.117 1.00 83.94 109 SER A N 1
ATOM 868 C CA . SER A 1 109 ? 7.219 18.179 -8.969 1.00 83.94 109 SER A CA 1
ATOM 869 C C . SER A 1 109 ? 7.301 16.813 -8.296 1.00 83.94 109 SER A C 1
ATOM 871 O O . SER A 1 109 ? 8.309 16.501 -7.679 1.00 83.94 109 SER A O 1
ATOM 873 N N . PHE A 1 110 ? 6.253 15.991 -8.409 1.00 86.94 110 PHE A N 1
ATOM 874 C CA . PHE A 1 110 ? 6.230 14.646 -7.819 1.00 86.94 110 PHE A CA 1
ATOM 875 C C . PHE A 1 110 ? 7.425 13.815 -8.283 1.00 86.94 110 PHE A C 1
ATOM 877 O O . PHE A 1 110 ? 8.077 13.158 -7.468 1.00 86.94 110 PHE A O 1
ATOM 884 N N . ALA A 1 111 ? 7.676 13.875 -9.590 1.00 88.50 111 ALA A N 1
ATOM 885 C CA . ALA A 1 111 ? 8.808 13.264 -10.248 1.00 88.50 111 ALA A CA 1
ATOM 886 C C . ALA A 1 111 ? 9.157 14.020 -11.535 1.00 88.50 111 ALA A C 1
ATOM 888 O O . ALA A 1 111 ? 8.283 14.623 -12.160 1.00 88.50 111 ALA A O 1
ATOM 889 N N . THR A 1 112 ? 10.416 13.962 -11.941 1.00 89.94 112 THR A N 1
ATOM 890 C CA . THR A 1 112 ? 10.937 14.492 -13.198 1.00 89.94 112 THR A CA 1
ATOM 891 C C . THR A 1 112 ? 11.673 13.365 -13.906 1.00 89.94 112 THR A C 1
ATOM 893 O O . THR A 1 112 ? 12.557 12.733 -13.331 1.00 89.94 112 THR A O 1
ATOM 896 N N . LEU A 1 113 ? 11.269 13.076 -15.138 1.00 92.56 113 LEU A N 1
ATOM 897 C CA . LEU A 1 113 ? 11.885 12.043 -15.960 1.00 92.56 113 LEU A CA 1
ATOM 898 C C . LEU A 1 113 ? 13.125 12.610 -16.656 1.00 92.56 113 LEU A C 1
ATOM 900 O O . LEU A 1 113 ? 13.174 13.793 -16.994 1.00 92.56 113 LEU A O 1
ATOM 904 N N . SER A 1 114 ? 14.081 11.744 -16.983 1.00 91.25 114 SER A N 1
ATOM 905 C CA . SER A 1 114 ? 15.265 12.090 -17.779 1.00 91.25 114 SER A CA 1
ATOM 906 C C . SER A 1 114 ? 14.929 12.582 -19.195 1.00 91.25 114 SER A C 1
ATOM 908 O O . SER A 1 114 ? 15.761 13.208 -19.841 1.00 91.25 114 SER A O 1
ATOM 910 N N . SER A 1 115 ? 13.703 12.343 -19.670 1.00 87.75 115 SER A N 1
ATOM 911 C CA . SER A 1 115 ? 13.147 12.927 -20.901 1.00 87.75 115 SER A CA 1
ATOM 912 C C . SER A 1 115 ? 12.772 14.414 -20.774 1.00 87.75 115 SER A C 1
ATOM 914 O O . SER A 1 115 ? 12.403 15.034 -21.767 1.00 87.75 115 SER A O 1
ATOM 916 N N . GLY A 1 116 ? 12.817 14.983 -19.564 1.00 87.25 116 GLY A N 1
ATOM 917 C CA . GLY A 1 116 ? 12.367 16.341 -19.244 1.00 87.25 116 GLY A CA 1
ATOM 918 C C . GLY A 1 116 ? 10.889 16.440 -18.839 1.00 87.25 116 GLY A C 1
ATOM 919 O O . GLY A 1 116 ? 10.447 17.498 -18.390 1.00 87.25 116 GLY A O 1
ATOM 920 N N . GLU A 1 117 ? 10.117 15.354 -18.949 1.00 91.81 117 GLU A N 1
ATOM 921 C CA . GLU A 1 117 ? 8.713 15.315 -18.526 1.00 91.81 117 GLU A CA 1
ATOM 922 C C . GLU A 1 117 ? 8.592 15.459 -17.000 1.00 91.81 117 GLU A C 1
ATOM 924 O O . GLU A 1 117 ? 9.233 14.733 -16.238 1.00 91.81 117 GLU A O 1
ATOM 929 N N . LYS A 1 118 ? 7.735 16.377 -16.538 1.00 92.12 118 LYS A N 1
ATOM 930 C CA . LYS A 1 118 ? 7.477 16.606 -15.110 1.00 92.12 118 LYS A CA 1
ATOM 931 C C . LYS A 1 118 ? 6.109 16.074 -14.709 1.00 92.12 118 LYS A C 1
ATOM 933 O O . LYS A 1 118 ? 5.078 16.549 -15.181 1.00 92.12 118 LYS A O 1
ATOM 938 N N . ILE A 1 119 ? 6.097 15.158 -13.751 1.00 90.12 119 ILE A N 1
ATOM 939 C CA . ILE A 1 119 ? 4.887 14.671 -13.096 1.00 90.12 119 ILE A CA 1
ATOM 940 C C . ILE A 1 119 ? 4.537 15.640 -11.971 1.00 90.12 119 ILE A C 1
ATOM 942 O O . ILE A 1 119 ? 5.303 15.838 -11.026 1.00 90.12 119 ILE A O 1
ATOM 946 N N . GLN A 1 120 ? 3.367 16.268 -12.059 1.00 89.44 120 GLN A N 1
ATOM 947 C CA . GLN A 1 120 ? 2.931 17.234 -11.055 1.00 89.44 120 GLN A CA 1
ATOM 948 C C . GLN A 1 120 ? 2.626 16.560 -9.715 1.00 89.44 120 GLN A C 1
ATOM 950 O O . GLN A 1 120 ? 2.104 15.448 -9.661 1.00 89.44 120 GLN A O 1
ATOM 955 N N . ASN A 1 121 ? 2.917 17.264 -8.618 1.00 85.31 121 ASN A N 1
ATOM 956 C CA . ASN A 1 121 ? 2.532 16.824 -7.284 1.00 85.31 121 ASN A CA 1
ATOM 957 C C . ASN A 1 121 ? 1.089 17.264 -6.978 1.00 85.31 121 ASN A C 1
ATOM 959 O O . ASN A 1 121 ? 0.858 18.458 -6.770 1.00 85.31 121 ASN A O 1
ATOM 963 N N . PRO A 1 122 ? 0.122 16.332 -6.885 1.00 78.62 122 PRO A N 1
ATOM 964 C CA . PRO A 1 122 ? -1.279 16.674 -6.645 1.00 78.62 122 PRO A CA 1
ATOM 965 C C . PRO A 1 122 ? -1.550 17.212 -5.230 1.00 78.62 122 PRO A C 1
ATOM 967 O O . PRO A 1 122 ? -2.622 17.763 -4.985 1.00 78.62 122 PRO A O 1
ATOM 970 N N . ARG A 1 123 ? -0.606 17.060 -4.283 1.00 79.56 123 ARG A N 1
ATOM 971 C CA . ARG A 1 123 ? -0.688 17.582 -2.902 1.00 79.56 123 ARG A CA 1
ATOM 972 C C . ARG A 1 123 ? -2.014 17.247 -2.201 1.00 79.56 123 ARG A C 1
ATOM 974 O O . ARG A 1 123 ? -2.632 18.106 -1.560 1.00 79.56 123 ARG A O 1
ATOM 981 N N . PHE A 1 124 ? -2.464 15.993 -2.329 1.00 75.50 124 PHE A N 1
ATOM 982 C CA . PHE A 1 124 ? -3.774 15.533 -1.856 1.00 75.50 124 PHE A CA 1
ATOM 983 C C . PHE A 1 124 ? -4.047 15.904 -0.396 1.00 75.50 124 PHE A C 1
ATOM 985 O O . PHE A 1 124 ? -5.156 16.337 -0.073 1.00 75.50 124 PHE A O 1
ATOM 992 N N . PHE A 1 125 ? -3.049 15.800 0.488 1.00 70.94 125 PHE A N 1
ATOM 993 C CA . PHE A 1 125 ? -3.233 16.125 1.901 1.00 70.94 125 PHE A CA 1
ATOM 994 C C . PHE A 1 125 ? -3.648 17.573 2.122 1.00 70.94 125 PHE A C 1
ATOM 996 O O . PHE A 1 125 ? -4.485 17.816 2.984 1.00 70.94 125 PHE A O 1
ATOM 1003 N N . ARG A 1 126 ? -3.131 18.535 1.347 1.00 75.94 126 ARG A N 1
ATOM 1004 C CA . ARG A 1 126 ? -3.490 19.953 1.532 1.00 75.94 126 ARG A CA 1
ATOM 1005 C C . ARG A 1 126 ? -4.980 20.202 1.306 1.00 75.94 126 ARG A C 1
ATOM 1007 O O . ARG A 1 126 ? -5.565 21.041 1.987 1.00 75.94 126 ARG A O 1
ATOM 1014 N N . THR A 1 127 ? -5.602 19.453 0.395 1.00 75.88 127 THR A N 1
ATOM 1015 C CA . THR A 1 127 ? -7.041 19.580 0.114 1.00 75.88 127 THR A CA 1
ATOM 1016 C C . THR A 1 127 ? -7.900 19.030 1.253 1.00 75.88 127 THR A C 1
ATOM 1018 O O . THR A 1 127 ? -8.862 19.671 1.676 1.00 75.88 127 THR A O 1
ATOM 1021 N N . ASP A 1 128 ? -7.517 17.880 1.813 1.00 83.12 128 ASP A N 1
ATOM 1022 C CA . ASP A 1 128 ? -8.268 17.204 2.875 1.00 83.12 128 ASP A CA 1
ATOM 1023 C C . ASP A 1 128 ? -7.854 17.660 4.292 1.00 83.12 128 ASP A C 1
ATOM 1025 O O . ASP A 1 128 ? -8.523 17.329 5.273 1.00 83.12 128 ASP A O 1
ATOM 1029 N N . GLU A 1 129 ? -6.794 18.466 4.426 1.00 85.31 129 GLU A N 1
ATOM 1030 C CA . GLU A 1 129 ? -6.243 18.916 5.709 1.00 85.31 129 GLU A CA 1
ATOM 1031 C C . GLU A 1 129 ? -7.279 19.659 6.553 1.00 85.31 129 GLU A C 1
ATOM 1033 O O . GLU A 1 129 ? -7.439 19.370 7.741 1.00 85.31 129 GLU A O 1
ATOM 1038 N N . LYS A 1 130 ? -8.023 20.593 5.946 1.00 86.69 130 LYS A N 1
ATOM 1039 C CA . LYS A 1 130 ? -9.063 21.355 6.656 1.00 86.69 130 LYS A CA 1
ATOM 1040 C C . LYS A 1 130 ? -10.142 20.423 7.215 1.00 86.69 130 LYS A C 1
ATOM 1042 O O . LYS A 1 130 ? -10.579 20.587 8.358 1.00 86.69 130 LYS A O 1
ATOM 1047 N N . ALA A 1 131 ? -10.548 19.421 6.433 1.00 87.62 131 ALA A N 1
ATOM 1048 C CA . ALA A 1 131 ? -11.530 18.425 6.852 1.00 87.62 131 ALA A CA 1
ATOM 1049 C C . ALA A 1 131 ? -10.981 17.534 7.978 1.00 87.62 131 ALA A C 1
ATOM 1051 O O . ALA A 1 131 ? -11.682 17.293 8.967 1.00 87.62 131 ALA A O 1
ATOM 1052 N N . LEU A 1 132 ? -9.719 17.106 7.871 1.00 91.00 132 LEU A N 1
ATOM 1053 C CA . LEU A 1 132 ? -9.045 16.304 8.888 1.00 91.00 132 LEU A CA 1
ATOM 1054 C C . LEU A 1 132 ? -8.911 17.069 10.208 1.00 91.00 132 LEU A C 1
ATOM 1056 O O . LEU A 1 132 ? -9.305 16.551 11.252 1.00 91.00 132 LEU A O 1
ATOM 1060 N N . ALA A 1 133 ? -8.442 18.316 10.164 1.00 91.56 133 ALA A N 1
ATOM 1061 C CA . ALA A 1 133 ? -8.297 19.169 11.339 1.00 91.56 133 ALA A CA 1
ATOM 1062 C C . ALA A 1 133 ? -9.646 19.396 12.037 1.00 91.56 133 ALA A C 1
ATOM 1064 O O . ALA A 1 133 ? -9.751 19.266 13.259 1.00 91.56 133 ALA A O 1
ATOM 1065 N N . LYS A 1 134 ? -10.716 19.665 11.274 1.00 92.69 134 LYS A N 1
ATOM 1066 C CA . LYS A 1 134 ? -12.078 19.801 11.818 1.00 92.69 134 LYS A CA 1
ATOM 1067 C C . LYS A 1 134 ? -12.543 18.515 12.508 1.00 92.69 134 LYS A C 1
ATOM 1069 O O . LYS A 1 134 ? -13.081 18.577 13.615 1.00 92.69 134 LYS A O 1
ATOM 1074 N N . ALA A 1 135 ? -12.324 17.358 11.883 1.00 92.06 135 ALA A N 1
ATOM 1075 C CA . ALA A 1 135 ? -12.693 16.061 12.449 1.00 92.06 135 ALA A CA 1
ATOM 1076 C C . ALA A 1 135 ? -11.887 15.734 13.720 1.00 92.06 135 ALA A C 1
ATOM 1078 O O . ALA A 1 135 ? -12.463 15.300 14.720 1.00 92.06 135 ALA A O 1
ATOM 1079 N N . GLN A 1 136 ? -10.580 16.007 13.721 1.00 93.56 136 GLN A N 1
ATOM 1080 C CA . GLN A 1 136 ? -9.701 15.804 14.875 1.00 93.56 136 GL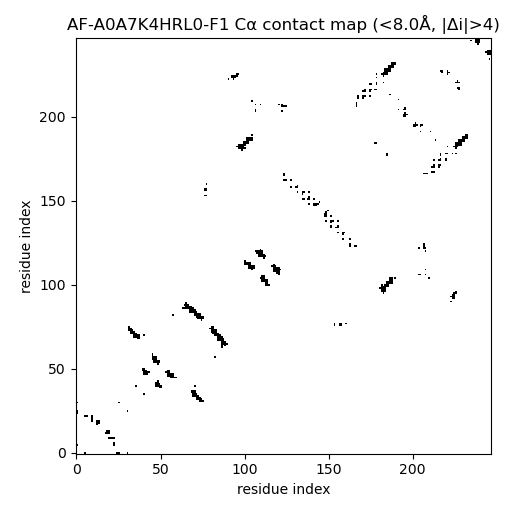N A CA 1
ATOM 1081 C C . GLN A 1 136 ? -10.064 16.718 16.051 1.00 93.56 136 GLN A C 1
ATOM 1083 O O . GLN A 1 136 ? -10.131 16.242 17.183 1.00 93.56 136 GLN A O 1
ATOM 1088 N N . ARG A 1 137 ? -10.386 17.998 15.807 1.00 94.44 137 ARG A N 1
ATOM 1089 C CA . ARG A 1 137 ? -10.857 18.917 16.862 1.00 94.44 137 ARG A CA 1
ATOM 1090 C C . ARG A 1 137 ? -12.141 18.412 17.518 1.00 94.44 137 ARG A C 1
ATOM 1092 O O . ARG A 1 137 ? -12.222 18.380 18.743 1.00 94.44 137 ARG A O 1
ATOM 1099 N N . LYS A 1 138 ? -13.124 17.971 16.722 1.00 92.56 138 LYS A N 1
ATOM 1100 C CA . LYS A 1 138 ? -14.364 17.369 17.250 1.00 92.56 138 LYS A CA 1
ATOM 1101 C C . LYS A 1 138 ? -14.076 16.116 18.079 1.00 92.56 138 LYS A C 1
ATOM 1103 O O . LYS A 1 138 ? -14.639 15.956 19.154 1.00 92.56 138 LYS A O 1
ATOM 1108 N N . LEU A 1 139 ? -13.173 15.257 17.606 1.00 93.75 139 LEU A N 1
ATOM 1109 C CA . LEU A 1 139 ? -12.755 14.061 18.335 1.00 93.75 139 LEU A CA 1
ATOM 1110 C C . LEU A 1 139 ? -12.074 14.394 19.672 1.00 93.75 139 LEU A C 1
ATOM 1112 O O . LEU A 1 139 ? -12.317 13.709 20.663 1.00 93.75 139 LEU A O 1
ATOM 1116 N N . SER A 1 140 ? -11.223 15.420 19.697 1.00 93.25 140 SER A N 1
ATOM 1117 C CA . SER A 1 140 ? -10.499 15.830 20.903 1.00 93.25 140 SER A CA 1
ATOM 1118 C C . SER A 1 140 ? -11.438 16.331 21.997 1.00 93.25 140 SER A C 1
ATOM 1120 O O . SER A 1 140 ? -11.201 16.041 23.164 1.00 93.25 140 SER A O 1
ATOM 1122 N N . LYS A 1 141 ? -12.503 17.048 21.615 1.00 93.56 141 LYS A N 1
ATOM 1123 C CA . LYS A 1 141 ? -13.513 17.579 22.544 1.00 93.56 141 LYS A CA 1
ATOM 1124 C C . LYS A 1 141 ? -14.484 16.517 23.069 1.00 93.56 141 LYS A C 1
ATOM 1126 O O . LYS A 1 141 ? -15.110 16.735 24.095 1.00 93.56 141 LYS A O 1
ATOM 1131 N N . ALA A 1 142 ? -14.640 15.393 22.371 1.00 93.44 142 ALA A N 1
ATOM 1132 C CA . ALA A 1 142 ? -15.564 14.341 22.780 1.00 93.44 142 ALA A CA 1
ATOM 1133 C C . ALA A 1 142 ? -14.993 13.513 23.941 1.00 93.44 142 ALA A C 1
ATOM 1135 O O . ALA A 1 142 ? -13.853 13.047 23.876 1.00 93.44 142 ALA A O 1
ATOM 1136 N N . GLU A 1 143 ? -15.793 13.259 24.970 1.00 92.81 143 GLU A N 1
ATOM 1137 C CA . GLU A 1 143 ? -15.377 12.497 26.150 1.00 92.81 143 GLU A CA 1
ATOM 1138 C C . GLU A 1 143 ? -15.018 11.032 25.831 1.00 92.81 143 GLU A C 1
ATOM 1140 O O . GLU A 1 143 ? -15.565 10.399 24.923 1.00 92.81 143 GLU A O 1
ATOM 1145 N N . LYS A 1 144 ? -14.033 10.469 26.543 1.00 90.31 144 LYS A N 1
ATOM 1146 C CA . LYS A 1 144 ? -13.592 9.081 26.331 1.00 90.31 144 LYS A CA 1
ATOM 1147 C C . LYS A 1 144 ? -14.710 8.096 26.691 1.00 90.31 144 LYS A C 1
ATOM 1149 O O . LYS A 1 144 ? -15.349 8.217 27.716 1.00 90.31 144 LYS A O 1
ATOM 1154 N N . GLY A 1 145 ? -14.902 7.081 25.848 1.00 87.88 145 GLY A N 1
ATOM 1155 C CA . GLY A 1 145 ? -15.887 6.015 26.082 1.00 87.88 145 GLY A CA 1
ATOM 1156 C C . GLY A 1 145 ? -17.271 6.270 25.479 1.00 87.88 145 GLY A C 1
ATOM 1157 O O . GLY A 1 145 ? -17.971 5.301 25.180 1.00 87.88 145 GLY A O 1
ATOM 1158 N N . THR A 1 146 ? -17.618 7.523 25.176 1.00 93.00 146 THR A N 1
ATOM 1159 C CA . THR A 1 146 ? -18.962 7.880 24.699 1.00 93.00 146 THR A CA 1
ATOM 1160 C C . THR A 1 146 ? -19.247 7.420 23.257 1.00 93.00 146 THR A C 1
ATOM 1162 O O . THR A 1 146 ? -18.322 7.289 22.431 1.00 93.00 146 THR A O 1
ATOM 1165 N N . PRO A 1 147 ? -20.522 7.155 22.904 1.00 91.69 147 PRO A N 1
ATOM 1166 C CA . PRO A 1 147 ? -20.942 6.887 21.525 1.00 91.69 147 PRO A CA 1
ATOM 1167 C C . PRO A 1 147 ? -20.541 7.996 20.539 1.00 91.69 147 PRO A C 1
ATOM 1169 O O . PRO A 1 147 ? -20.127 7.711 19.411 1.00 91.69 147 PRO A O 1
ATOM 1172 N N . GLU A 1 148 ? -20.577 9.252 20.973 1.00 91.94 148 GLU A N 1
ATOM 1173 C CA . GLU A 1 148 ? -20.236 10.448 20.198 1.00 91.94 148 GLU A CA 1
ATOM 1174 C C . GLU A 1 148 ? -18.760 10.421 19.815 1.00 91.94 148 GLU A C 1
ATOM 1176 O O . GLU A 1 148 ? -18.405 10.623 18.648 1.00 91.94 148 GLU A O 1
ATOM 1181 N N . ARG A 1 149 ? -17.883 10.061 20.763 1.00 92.38 149 ARG A N 1
ATOM 1182 C CA . ARG A 1 149 ? -16.460 9.883 20.470 1.00 92.38 149 ARG A CA 1
ATOM 1183 C C . ARG A 1 149 ? -16.234 8.738 19.491 1.00 92.38 149 ARG A C 1
ATOM 1185 O O . ARG A 1 149 ? -15.392 8.866 18.602 1.00 92.38 149 ARG A O 1
ATOM 1192 N N . LYS A 1 150 ? -16.978 7.628 19.590 1.00 89.88 150 LYS A N 1
ATOM 1193 C CA . LYS A 1 150 ? -16.893 6.526 18.607 1.00 89.88 150 LYS A CA 1
ATOM 1194 C C . LYS A 1 150 ? -17.279 7.003 17.201 1.00 89.88 150 LYS A C 1
ATOM 1196 O O . LYS A 1 150 ? -16.560 6.688 16.250 1.00 89.88 150 LYS A O 1
ATOM 1201 N N . LYS A 1 151 ? -18.345 7.802 17.066 1.00 90.88 151 LYS A N 1
ATOM 1202 C CA . LYS A 1 151 ? -18.749 8.429 15.791 1.00 90.88 151 LYS A CA 1
ATOM 1203 C C . LYS A 1 151 ? -17.657 9.365 15.260 1.00 90.88 151 LYS A C 1
ATOM 1205 O O . LYS A 1 151 ? -17.229 9.213 14.118 1.00 90.88 151 LYS A O 1
ATOM 1210 N N . ALA A 1 152 ? -17.122 10.255 16.097 1.00 92.81 152 ALA A N 1
ATOM 1211 C CA . ALA A 1 152 ? -16.045 11.171 15.714 1.00 92.81 152 ALA A CA 1
ATOM 1212 C C . ALA A 1 152 ? -14.770 10.433 15.260 1.00 92.81 152 ALA A C 1
ATOM 1214 O O . ALA A 1 152 ? -14.158 10.812 14.261 1.00 92.81 152 ALA A O 1
ATOM 1215 N N . ARG A 1 153 ? -14.401 9.330 15.930 1.00 91.44 153 ARG A N 1
ATOM 1216 C CA . ARG A 1 153 ? -13.272 8.470 15.521 1.00 91.44 153 ARG A CA 1
ATOM 1217 C C . ARG A 1 153 ? -13.477 7.875 14.131 1.00 91.44 153 ARG A C 1
ATOM 1219 O O . ARG A 1 153 ? -12.531 7.862 13.350 1.00 91.44 153 ARG A O 1
ATOM 1226 N N . LYS A 1 154 ? -14.689 7.405 13.815 1.00 91.44 154 LYS A N 1
ATOM 1227 C CA . LYS A 1 154 ? -15.009 6.887 12.475 1.00 91.44 154 LYS A CA 1
ATOM 1228 C C . LYS A 1 154 ? -14.877 7.971 11.407 1.00 91.44 154 LYS A C 1
ATOM 1230 O O . LYS A 1 154 ? -14.306 7.704 10.359 1.00 91.44 154 LYS A O 1
ATOM 1235 N N . ILE A 1 155 ? -15.334 9.195 11.681 1.00 92.75 155 ILE A N 1
ATOM 1236 C CA . ILE A 1 155 ? -15.196 10.321 10.741 1.00 92.75 155 ILE A CA 1
ATOM 1237 C C . ILE A 1 155 ? -13.716 10.592 10.442 1.00 92.75 155 ILE A C 1
ATOM 1239 O O . ILE A 1 155 ? -13.335 10.681 9.278 1.00 92.75 155 ILE A O 1
ATOM 1243 N N . VAL A 1 156 ? -12.867 10.655 11.474 1.00 93.62 156 VAL A N 1
ATOM 1244 C CA . VAL A 1 156 ? -11.411 10.801 11.295 1.00 93.62 156 VAL A CA 1
ATOM 1245 C C . VAL A 1 156 ? -10.840 9.648 10.459 1.00 93.62 156 VAL A C 1
ATOM 1247 O O . VAL A 1 156 ? -10.066 9.888 9.533 1.00 93.62 156 VAL A O 1
ATOM 1250 N N . ALA A 1 157 ? -11.260 8.407 10.725 1.00 92.19 157 ALA A N 1
ATOM 1251 C CA . ALA A 1 157 ? -10.839 7.243 9.946 1.00 92.19 157 ALA A CA 1
ATOM 1252 C C . ALA A 1 157 ? -11.249 7.332 8.465 1.00 92.19 157 ALA A C 1
ATOM 1254 O O . ALA A 1 157 ? -10.445 6.990 7.602 1.00 92.19 157 ALA A O 1
ATOM 1255 N N . HIS A 1 158 ? -12.448 7.835 8.155 1.00 92.75 158 HIS A N 1
ATOM 1256 C CA . HIS A 1 158 ? -12.899 8.044 6.774 1.00 92.75 158 HIS A CA 1
ATOM 1257 C C . HIS A 1 158 ? -12.054 9.077 6.026 1.00 92.75 158 HIS A C 1
ATOM 1259 O O . HIS A 1 158 ? -11.738 8.867 4.856 1.00 92.75 158 HIS A O 1
ATOM 1265 N N . VAL A 1 159 ? -11.668 10.174 6.685 1.00 91.94 159 VAL A N 1
ATOM 1266 C CA . VAL A 1 159 ? -10.799 11.186 6.065 1.00 91.94 159 VAL A CA 1
ATOM 1267 C C . VAL A 1 159 ? -9.418 10.595 5.771 1.00 91.94 159 VAL A C 1
ATOM 1269 O O . VAL A 1 159 ? -8.918 10.743 4.659 1.00 91.94 159 VAL A O 1
ATOM 1272 N N . HIS A 1 160 ? -8.831 9.855 6.716 1.00 90.06 160 HIS A N 1
ATOM 1273 C CA . HIS A 1 160 ? -7.559 9.167 6.478 1.00 90.06 160 HIS A CA 1
ATOM 1274 C C . HIS A 1 160 ? -7.646 8.114 5.366 1.00 90.06 160 HIS A C 1
ATOM 1276 O O . HIS A 1 160 ? -6.753 8.060 4.524 1.00 90.06 160 HIS A O 1
ATOM 1282 N N . GLU A 1 161 ? -8.709 7.303 5.335 1.00 91.75 161 GLU A N 1
ATOM 1283 C CA . GLU A 1 161 ? -8.925 6.300 4.283 1.00 91.75 161 GLU A CA 1
ATOM 1284 C C . GLU A 1 161 ? -9.026 6.961 2.902 1.00 91.75 161 GLU A C 1
ATOM 1286 O O . GLU A 1 161 ? -8.403 6.495 1.953 1.00 91.75 161 GLU A O 1
ATOM 1291 N N . ARG A 1 162 ? -9.734 8.092 2.791 1.00 91.00 162 ARG A N 1
ATOM 1292 C CA . ARG A 1 162 ? -9.821 8.862 1.542 1.00 91.00 162 ARG A CA 1
ATOM 1293 C C . ARG A 1 162 ? -8.450 9.343 1.065 1.00 91.00 162 ARG A C 1
ATOM 1295 O O . ARG A 1 162 ? -8.126 9.148 -0.103 1.00 91.00 162 ARG A O 1
ATOM 1302 N N . ILE A 1 163 ? -7.659 9.956 1.950 1.00 88.88 163 ILE A N 1
ATOM 1303 C CA . ILE A 1 163 ? -6.316 10.456 1.614 1.00 88.88 163 ILE A CA 1
ATOM 1304 C C . ILE A 1 163 ? -5.424 9.297 1.153 1.00 88.88 163 ILE A C 1
ATOM 1306 O O . ILE A 1 163 ? -4.774 9.395 0.114 1.00 88.88 163 ILE A O 1
ATOM 1310 N N . ALA A 1 164 ? -5.427 8.183 1.892 1.00 88.81 164 ALA A N 1
ATOM 1311 C CA . ALA A 1 164 ? -4.647 6.998 1.547 1.00 88.81 164 ALA A CA 1
ATOM 1312 C C . ALA A 1 164 ? -5.051 6.430 0.177 1.00 88.81 164 ALA A C 1
ATOM 1314 O O . ALA A 1 164 ? -4.182 6.189 -0.657 1.00 88.81 164 ALA A O 1
ATOM 1315 N N . ASN A 1 165 ? -6.354 6.297 -0.090 1.00 91.31 165 ASN A N 1
ATOM 1316 C CA . ASN A 1 165 ? -6.860 5.787 -1.365 1.00 91.31 165 ASN A CA 1
ATOM 1317 C C . ASN A 1 165 ? -6.510 6.704 -2.544 1.00 91.31 165 ASN A C 1
ATOM 1319 O O . ASN A 1 165 ? -6.166 6.206 -3.610 1.00 91.31 165 ASN A O 1
ATOM 1323 N N . ARG A 1 166 ? -6.552 8.033 -2.369 1.00 90.62 166 ARG A N 1
ATOM 1324 C CA . ARG A 1 166 ? -6.154 8.994 -3.416 1.00 90.62 166 ARG A CA 1
ATOM 1325 C C . ARG A 1 166 ? -4.676 8.866 -3.776 1.00 90.62 166 ARG A C 1
ATOM 1327 O O . ARG A 1 166 ? -4.348 8.769 -4.955 1.00 90.62 166 ARG A O 1
ATOM 1334 N N . ARG A 1 167 ? -3.800 8.799 -2.767 1.00 89.62 167 ARG A N 1
ATOM 1335 C CA . ARG A 1 167 ? -2.357 8.588 -2.974 1.00 89.62 167 ARG A CA 1
ATOM 1336 C C . ARG A 1 167 ? -2.076 7.244 -3.637 1.00 89.62 167 ARG A C 1
ATOM 1338 O O . ARG A 1 167 ? -1.267 7.180 -4.554 1.00 89.62 167 ARG A O 1
ATOM 1345 N N . LEU A 1 168 ? -2.757 6.190 -3.187 1.00 91.56 168 LEU A N 1
ATOM 1346 C CA . LEU A 1 168 ? -2.620 4.847 -3.743 1.00 91.56 168 LEU A CA 1
ATOM 1347 C C . LEU A 1 168 ? -3.060 4.806 -5.212 1.00 91.56 168 LEU A C 1
ATOM 1349 O O . LEU A 1 168 ? -2.337 4.281 -6.052 1.00 91.56 168 LEU A O 1
ATOM 1353 N N . ASN A 1 169 ? -4.208 5.411 -5.532 1.00 93.62 169 ASN A N 1
ATOM 1354 C CA . ASN A 1 169 ? -4.706 5.505 -6.902 1.00 93.62 169 ASN A CA 1
ATOM 1355 C C . ASN A 1 169 ? -3.722 6.254 -7.808 1.00 93.62 169 ASN A C 1
ATOM 1357 O O . ASN A 1 169 ? -3.371 5.753 -8.871 1.00 93.62 169 ASN A O 1
ATOM 1361 N N . PHE A 1 170 ? -3.234 7.414 -7.363 1.00 92.44 170 PHE A N 1
ATOM 1362 C CA . PHE A 1 170 ? -2.241 8.190 -8.104 1.00 92.44 170 PHE A CA 1
ATOM 1363 C C . PHE A 1 170 ? -0.968 7.378 -8.369 1.00 92.44 170 PHE A C 1
ATOM 1365 O O . PHE A 1 170 ? -0.540 7.259 -9.513 1.00 92.44 170 PHE A O 1
ATOM 1372 N N . ALA A 1 171 ? -0.413 6.742 -7.334 1.00 93.00 171 ALA A N 1
ATOM 1373 C CA . ALA A 1 171 ? 0.767 5.897 -7.475 1.00 93.00 171 ALA A CA 1
ATOM 1374 C C . ALA A 1 171 ? 0.528 4.736 -8.453 1.00 93.00 171 ALA A C 1
ATOM 1376 O O . ALA A 1 171 ? 1.389 4.450 -9.282 1.00 93.00 171 ALA A O 1
ATOM 1377 N N . HIS A 1 172 ? -0.643 4.090 -8.419 1.00 94.88 172 HIS A N 1
ATOM 1378 C CA . HIS A 1 172 ? -0.990 3.057 -9.393 1.00 94.88 172 HIS A CA 1
ATOM 1379 C C . HIS A 1 172 ? -1.105 3.604 -10.822 1.00 94.88 172 HIS A C 1
ATOM 1381 O O . HIS A 1 172 ? -0.612 2.958 -11.742 1.00 94.88 172 HIS A O 1
ATOM 1387 N N . GLN A 1 173 ? -1.730 4.757 -11.032 1.00 95.38 173 GLN A N 1
ATOM 1388 C CA . GLN A 1 173 ? -1.877 5.322 -12.375 1.00 95.38 173 GLN A CA 1
ATOM 1389 C C . GLN A 1 173 ? -0.514 5.680 -12.974 1.00 95.38 173 GLN A C 1
ATOM 1391 O O . GLN A 1 173 ? -0.183 5.202 -14.057 1.00 95.38 173 GLN A O 1
ATOM 1396 N N . ILE A 1 174 ? 0.311 6.420 -12.230 1.00 94.88 174 ILE A N 1
ATOM 1397 C CA . ILE A 1 174 ? 1.637 6.835 -12.700 1.00 94.88 174 ILE A CA 1
ATOM 1398 C C . ILE A 1 174 ? 2.562 5.630 -12.907 1.00 94.88 174 ILE A C 1
ATOM 1400 O O . ILE A 1 174 ? 3.200 5.518 -13.948 1.00 94.88 174 ILE A O 1
ATOM 1404 N N . SER A 1 175 ? 2.599 4.681 -11.966 1.00 95.44 175 SER A N 1
ATOM 1405 C CA . SER A 1 175 ? 3.428 3.471 -12.122 1.00 95.44 175 SER A CA 1
ATOM 1406 C C . SER A 1 175 ? 3.037 2.650 -13.350 1.00 95.44 175 SER A C 1
ATOM 1408 O O . SER A 1 175 ? 3.914 2.157 -14.048 1.00 95.44 175 SER A O 1
ATOM 1410 N N . ARG A 1 176 ? 1.734 2.518 -13.647 1.00 95.75 176 ARG A N 1
ATOM 1411 C CA . ARG A 1 176 ? 1.270 1.795 -14.843 1.00 95.75 176 ARG A CA 1
ATOM 1412 C C . ARG A 1 176 ? 1.754 2.496 -16.111 1.00 95.75 176 ARG A C 1
ATOM 1414 O O . ARG A 1 176 ? 2.355 1.836 -16.947 1.00 95.75 176 ARG A O 1
ATOM 1421 N N . GLN A 1 177 ? 1.587 3.819 -16.193 1.00 94.75 177 GLN A N 1
ATOM 1422 C CA . GLN A 1 177 ? 2.061 4.618 -17.328 1.00 94.75 177 GLN A CA 1
ATOM 1423 C C . GLN A 1 177 ? 3.570 4.468 -17.560 1.00 94.75 177 GLN A C 1
ATOM 1425 O O . GLN A 1 177 ? 4.007 4.352 -18.703 1.00 94.75 177 GLN A O 1
ATOM 1430 N N . LEU A 1 178 ? 4.372 4.447 -16.492 1.00 94.31 178 LEU A N 1
ATOM 1431 C CA . LEU A 1 178 ? 5.819 4.268 -16.603 1.00 94.31 178 LEU A CA 1
ATOM 1432 C C . LEU A 1 178 ? 6.184 2.869 -17.107 1.00 94.31 178 LEU A C 1
ATOM 1434 O O . LEU A 1 178 ? 6.945 2.751 -18.061 1.00 94.31 178 LEU A O 1
ATOM 1438 N N . VAL A 1 179 ? 5.609 1.819 -16.519 1.00 94.12 179 VAL A N 1
ATOM 1439 C CA . VAL A 1 179 ? 5.883 0.427 -16.921 1.00 94.12 179 VAL A CA 1
ATOM 1440 C C . VAL A 1 179 ? 5.367 0.132 -18.339 1.00 94.12 179 VAL A C 1
ATOM 1442 O O . VAL A 1 179 ? 5.938 -0.678 -19.070 1.00 94.12 179 VAL A O 1
ATOM 1445 N N . ASP A 1 180 ? 4.316 0.822 -18.788 1.00 93.12 180 ASP A N 1
ATOM 1446 C CA . ASP A 1 180 ? 3.839 0.738 -20.173 1.00 93.12 180 ASP A CA 1
ATOM 1447 C C . ASP A 1 180 ? 4.829 1.322 -21.180 1.00 93.12 180 ASP A C 1
ATOM 1449 O O . ASP A 1 180 ? 4.942 0.801 -22.289 1.00 93.12 180 ASP A O 1
ATOM 1453 N N . ARG A 1 181 ? 5.592 2.344 -20.794 1.00 92.62 181 ARG A N 1
ATOM 1454 C CA . ARG A 1 181 ? 6.507 3.064 -21.691 1.00 92.62 181 ARG A CA 1
ATOM 1455 C C . ARG A 1 181 ? 7.947 2.556 -21.630 1.00 92.62 181 ARG A C 1
ATOM 1457 O O . ARG A 1 181 ? 8.649 2.604 -22.639 1.00 92.62 181 ARG A O 1
ATOM 1464 N N . PHE A 1 182 ? 8.388 2.089 -20.464 1.00 93.94 182 PHE A N 1
ATOM 1465 C CA . PHE A 1 182 ? 9.797 1.835 -20.173 1.00 93.94 182 PHE A CA 1
ATOM 1466 C C . PHE A 1 182 ? 10.045 0.396 -19.712 1.00 93.94 182 PHE A C 1
ATOM 1468 O O . PHE A 1 182 ? 9.307 -0.152 -18.890 1.00 93.94 182 PHE A O 1
ATOM 1475 N N . GLY A 1 183 ? 11.105 -0.215 -20.243 1.00 92.06 183 GLY A N 1
ATOM 1476 C CA . GLY A 1 183 ? 11.589 -1.529 -19.814 1.00 92.06 183 GLY A CA 1
ATOM 1477 C C . GLY A 1 183 ? 12.544 -1.466 -18.631 1.00 92.06 183 GLY A C 1
ATOM 1478 O O . GLY A 1 183 ? 12.580 -2.380 -17.811 1.00 92.06 183 GLY A O 1
ATOM 1479 N N . THR A 1 184 ? 13.276 -0.359 -18.497 1.00 94.19 184 THR A N 1
ATOM 1480 C CA . THR A 1 184 ? 14.132 -0.082 -17.340 1.00 94.19 184 THR A CA 1
ATOM 1481 C C . THR A 1 184 ? 13.763 1.264 -16.730 1.00 94.19 184 THR A C 1
ATOM 1483 O O . THR A 1 184 ? 13.812 2.299 -17.394 1.00 94.19 184 THR A O 1
ATOM 1486 N N . ILE A 1 185 ? 13.400 1.253 -15.450 1.00 94.69 185 ILE A N 1
ATOM 1487 C CA . ILE A 1 185 ? 13.048 2.452 -14.688 1.00 94.69 185 ILE A CA 1
ATOM 1488 C C . ILE A 1 185 ? 14.065 2.615 -13.564 1.00 94.69 185 ILE A C 1
ATOM 1490 O O . ILE A 1 185 ? 14.220 1.733 -12.722 1.00 94.69 185 ILE A O 1
ATOM 1494 N N . VAL A 1 186 ? 14.758 3.745 -13.542 1.00 93.50 186 VAL A N 1
ATOM 1495 C CA . VAL A 1 186 ? 15.778 4.047 -12.539 1.00 93.50 186 VAL 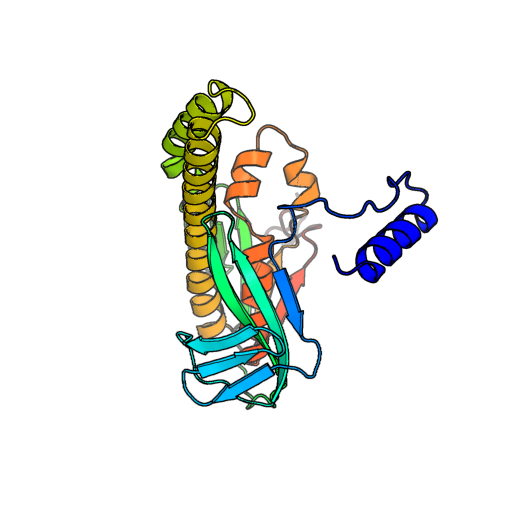A CA 1
ATOM 1496 C C . VAL A 1 186 ? 15.251 5.141 -11.621 1.00 93.50 186 VAL A C 1
ATOM 1498 O O . VAL A 1 186 ? 14.939 6.225 -12.099 1.00 93.50 186 VAL A O 1
ATOM 1501 N N . PHE A 1 187 ? 15.150 4.879 -10.319 1.00 90.19 187 PHE A N 1
ATOM 1502 C CA . PHE A 1 187 ? 14.836 5.905 -9.321 1.00 90.19 187 PHE A CA 1
ATOM 1503 C C . PHE A 1 187 ? 16.100 6.325 -8.578 1.00 90.19 187 PHE A C 1
ATOM 1505 O O . PHE A 1 187 ? 16.910 5.478 -8.189 1.00 90.19 187 PHE A O 1
ATOM 1512 N N . GLU A 1 188 ? 16.234 7.620 -8.307 1.00 81.56 188 GLU A N 1
ATOM 1513 C CA . GLU A 1 188 ? 17.194 8.083 -7.309 1.00 81.56 188 GLU A CA 1
ATOM 1514 C C . GLU A 1 188 ? 16.748 7.638 -5.903 1.00 81.56 188 GLU A C 1
ATOM 1516 O O . GLU A 1 188 ? 15.606 7.854 -5.485 1.00 81.56 188 GLU A O 1
ATOM 1521 N N . ASP A 1 189 ? 17.651 6.992 -5.162 1.00 68.44 189 ASP A N 1
ATOM 1522 C CA . ASP A 1 189 ? 17.458 6.535 -3.784 1.00 68.44 189 ASP A CA 1
ATOM 1523 C C . ASP A 1 189 ? 17.496 7.735 -2.836 1.00 68.44 189 ASP A C 1
ATOM 1525 O O . ASP A 1 189 ? 18.464 7.996 -2.113 1.00 68.44 189 ASP A O 1
ATOM 1529 N N . LEU A 1 190 ? 16.422 8.521 -2.847 1.00 66.75 190 LEU A N 1
ATOM 1530 C CA . LEU A 1 190 ? 16.244 9.543 -1.836 1.00 66.75 190 LEU A CA 1
ATOM 1531 C C . LEU A 1 190 ? 16.225 8.887 -0.466 1.00 66.75 190 LEU A C 1
ATOM 1533 O O . LEU A 1 190 ? 15.396 8.026 -0.163 1.00 66.75 190 LEU A O 1
ATOM 1537 N N . ASN A 1 191 ? 17.056 9.399 0.437 1.00 65.31 191 ASN A N 1
ATOM 1538 C CA . ASN A 1 191 ? 16.981 9.017 1.835 1.00 65.31 191 ASN A CA 1
ATOM 1539 C C . ASN A 1 191 ? 15.756 9.674 2.499 1.00 65.31 191 ASN A C 1
ATOM 1541 O O . ASN A 1 191 ? 15.870 10.597 3.313 1.00 65.31 191 ASN A O 1
ATOM 1545 N N . VAL A 1 192 ? 14.560 9.178 2.163 1.00 63.72 192 VAL A N 1
ATOM 1546 C CA . VAL A 1 192 ? 13.258 9.682 2.628 1.00 63.72 192 VAL A CA 1
ATOM 1547 C C . VAL A 1 192 ? 13.206 9.725 4.156 1.00 63.72 192 VAL A C 1
ATOM 1549 O O . VAL A 1 192 ? 12.623 10.640 4.736 1.00 63.72 192 VAL A O 1
ATOM 1552 N N . LYS A 1 193 ? 13.871 8.776 4.831 1.00 61.59 193 LYS A N 1
ATOM 1553 C CA . LYS A 1 193 ? 13.985 8.750 6.298 1.00 61.59 193 LYS A CA 1
ATOM 1554 C C . LYS A 1 193 ? 14.734 9.966 6.839 1.00 61.59 193 LYS A C 1
ATOM 1556 O O . LYS A 1 193 ? 14.299 10.535 7.835 1.00 61.59 193 LYS A O 1
ATOM 1561 N N . ASN A 1 194 ? 15.836 10.369 6.209 1.00 63.81 194 ASN A N 1
ATOM 1562 C CA . ASN A 1 194 ? 16.570 11.568 6.608 1.00 63.81 194 ASN A CA 1
ATOM 1563 C C . ASN A 1 194 ? 15.793 12.844 6.273 1.00 63.81 194 ASN A C 1
ATOM 1565 O O . ASN A 1 194 ? 15.745 13.747 7.103 1.00 63.81 194 ASN A O 1
ATOM 1569 N N . MET A 1 195 ? 15.100 12.893 5.134 1.00 65.75 195 MET A N 1
ATOM 1570 C CA . MET A 1 195 ? 14.271 14.051 4.784 1.00 65.75 195 MET A CA 1
ATOM 1571 C C . MET A 1 195 ? 13.103 14.242 5.768 1.00 65.75 195 MET A C 1
ATOM 1573 O O . MET A 1 195 ? 12.772 15.369 6.128 1.00 65.75 195 MET A O 1
ATOM 1577 N N . GLN A 1 196 ? 12.509 13.151 6.268 1.00 63.78 196 GLN A N 1
ATOM 1578 C CA . GLN A 1 196 ? 11.445 13.198 7.281 1.00 63.78 196 GLN A CA 1
ATOM 1579 C C . GLN A 1 196 ? 11.909 13.717 8.652 1.00 63.78 196 GLN A C 1
ATOM 1581 O O . GLN A 1 196 ? 11.064 14.134 9.442 1.00 63.78 196 GLN A O 1
ATOM 1586 N N . LYS A 1 197 ? 13.220 13.723 8.944 1.00 64.94 197 LYS A N 1
ATOM 1587 C CA . LYS A 1 197 ? 13.759 14.334 10.174 1.00 64.94 197 LYS A CA 1
ATOM 1588 C C . LYS A 1 197 ? 13.673 15.860 10.142 1.00 64.94 197 LYS A C 1
ATOM 1590 O O . LYS A 1 197 ? 13.655 16.486 11.196 1.00 64.94 197 LYS A O 1
ATOM 1595 N N . ASN A 1 198 ? 13.580 16.466 8.955 1.00 73.06 198 ASN A N 1
ATOM 1596 C CA . ASN A 1 198 ? 13.309 17.891 8.839 1.00 73.06 198 ASN A CA 1
ATOM 1597 C C . ASN A 1 198 ? 11.820 18.153 9.114 1.00 73.06 198 ASN A C 1
ATOM 1599 O O . ASN A 1 198 ? 10.965 17.968 8.245 1.00 73.06 198 ASN A O 1
ATOM 1603 N N . HIS A 1 199 ? 11.509 18.605 10.331 1.00 65.38 199 HIS A N 1
ATOM 1604 C CA . HIS A 1 199 ? 10.140 18.840 10.796 1.00 65.38 199 HIS A CA 1
ATOM 1605 C C . HIS A 1 199 ? 9.335 19.816 9.918 1.00 65.38 199 HIS A C 1
ATOM 1607 O O . HIS A 1 199 ? 8.113 19.677 9.838 1.00 65.38 199 HIS A O 1
ATOM 1613 N N . TYR A 1 200 ? 9.992 20.741 9.209 1.00 67.06 200 TYR A N 1
ATOM 1614 C CA . TYR A 1 200 ? 9.330 21.684 8.299 1.00 67.06 200 TYR A CA 1
ATOM 1615 C C . TYR A 1 200 ? 8.822 21.012 7.014 1.00 67.06 200 TYR A C 1
ATOM 1617 O O . TYR A 1 200 ? 7.788 21.404 6.471 1.00 67.06 200 TYR A O 1
ATOM 1625 N N . LEU A 1 201 ? 9.511 19.966 6.542 1.00 68.75 201 LEU A N 1
ATOM 1626 C CA . LEU A 1 201 ? 9.178 19.251 5.304 1.00 68.75 201 LEU A CA 1
ATOM 1627 C C . LEU A 1 201 ? 8.504 17.900 5.548 1.00 68.75 201 LEU A C 1
ATOM 1629 O O . LEU A 1 201 ? 7.854 17.381 4.640 1.00 68.75 201 LEU A O 1
ATOM 1633 N N . ALA A 1 202 ? 8.595 17.349 6.762 1.00 68.06 202 ALA A N 1
ATOM 1634 C CA . ALA A 1 202 ? 8.101 16.017 7.113 1.00 68.06 202 ALA A CA 1
ATOM 1635 C C . ALA A 1 202 ? 6.651 15.777 6.671 1.00 68.06 202 ALA A C 1
ATOM 1637 O O . ALA A 1 202 ? 6.319 14.719 6.142 1.00 68.06 202 ALA A O 1
ATOM 1638 N N . LYS A 1 203 ? 5.791 16.786 6.833 1.00 70.12 203 LYS A N 1
ATOM 1639 C CA . LYS A 1 203 ? 4.381 16.736 6.436 1.00 70.12 203 LYS A CA 1
ATOM 1640 C C . LYS A 1 203 ? 4.194 16.651 4.919 1.00 70.12 203 LYS A C 1
ATOM 1642 O O . LYS A 1 203 ? 3.379 15.860 4.455 1.00 70.12 203 LYS A O 1
ATOM 1647 N N . SER A 1 204 ? 4.948 17.449 4.164 1.00 70.31 204 SER A N 1
ATOM 1648 C CA . SER A 1 204 ? 4.928 17.432 2.699 1.00 70.31 204 SER A CA 1
ATOM 1649 C C . SER A 1 204 ? 5.493 16.114 2.173 1.00 70.31 204 SER A C 1
ATOM 1651 O O . SER A 1 204 ? 4.869 15.486 1.331 1.00 70.31 204 SER A O 1
ATOM 1653 N N . ILE A 1 205 ? 6.600 15.629 2.741 1.00 70.75 205 ILE A N 1
ATOM 1654 C CA . ILE A 1 205 ? 7.227 14.347 2.377 1.00 70.75 205 ILE A CA 1
ATOM 1655 C C . ILE A 1 205 ? 6.286 13.170 2.661 1.00 70.75 205 ILE A C 1
ATOM 1657 O O . ILE A 1 205 ? 6.112 12.282 1.827 1.00 70.75 205 ILE A O 1
ATOM 1661 N N . ALA A 1 206 ? 5.627 13.178 3.822 1.00 67.88 206 ALA A N 1
ATOM 1662 C CA . ALA A 1 206 ? 4.618 12.181 4.163 1.00 67.88 206 ALA A CA 1
ATOM 1663 C C . ALA A 1 206 ? 3.392 12.239 3.237 1.00 67.88 206 ALA A C 1
ATOM 1665 O O . ALA A 1 206 ? 2.644 11.260 3.174 1.00 67.88 206 ALA A O 1
ATOM 1666 N N . ASP A 1 207 ? 3.156 13.356 2.542 1.00 71.94 207 ASP A N 1
ATOM 1667 C CA . ASP A 1 207 ? 2.106 13.457 1.532 1.00 71.94 207 ASP A CA 1
ATOM 1668 C C . ASP A 1 207 ? 2.475 12.789 0.213 1.00 71.94 207 ASP A C 1
ATOM 1670 O O . ASP A 1 207 ? 1.644 12.087 -0.360 1.00 71.94 207 ASP A O 1
ATOM 1674 N N . VAL A 1 208 ? 3.725 12.947 -0.222 1.00 73.62 208 VAL A N 1
ATOM 1675 C CA . VAL A 1 208 ? 4.168 12.461 -1.535 1.00 73.62 208 VAL A CA 1
ATOM 1676 C C . VAL A 1 208 ? 4.300 10.933 -1.580 1.00 73.62 208 VAL A C 1
ATOM 1678 O O . VAL A 1 208 ? 4.046 10.324 -2.611 1.00 73.62 208 VAL A O 1
ATOM 1681 N N . ALA A 1 209 ? 4.594 10.286 -0.447 1.00 79.44 209 ALA A N 1
ATOM 1682 C CA . ALA A 1 209 ? 4.570 8.824 -0.304 1.00 79.44 209 ALA A CA 1
ATOM 1683 C C . ALA A 1 209 ? 5.425 8.049 -1.341 1.00 79.44 209 ALA A C 1
ATOM 1685 O O . ALA A 1 209 ? 5.025 6.971 -1.781 1.00 79.44 209 ALA A O 1
ATOM 1686 N N . TRP A 1 210 ? 6.620 8.549 -1.689 1.00 85.50 210 TRP A N 1
ATOM 1687 C CA . TRP A 1 210 ? 7.497 7.951 -2.713 1.00 85.50 210 TRP A CA 1
ATOM 1688 C C . TRP A 1 210 ? 7.798 6.470 -2.512 1.00 85.50 210 TRP A C 1
ATOM 1690 O O . TRP A 1 210 ? 7.711 5.717 -3.469 1.00 85.50 210 TRP A O 1
ATOM 1700 N N . ASN A 1 211 ? 8.058 6.022 -1.281 1.00 85.44 211 ASN A N 1
ATOM 1701 C CA . ASN A 1 211 ? 8.319 4.601 -1.025 1.00 85.44 211 ASN A CA 1
ATOM 1702 C C . ASN A 1 211 ? 7.164 3.708 -1.501 1.00 85.44 211 ASN A C 1
ATOM 1704 O O . ASN A 1 211 ? 7.396 2.645 -2.056 1.00 85.44 211 ASN A O 1
ATOM 1708 N N . MET A 1 212 ? 5.914 4.149 -1.314 1.00 89.25 212 MET A N 1
ATOM 1709 C CA . MET A 1 212 ? 4.749 3.412 -1.808 1.00 89.25 212 MET A CA 1
ATOM 1710 C C . MET A 1 212 ? 4.723 3.391 -3.338 1.00 89.25 212 MET A C 1
ATOM 1712 O O . MET A 1 212 ? 4.411 2.365 -3.930 1.00 89.25 212 MET A O 1
ATOM 1716 N N . PHE A 1 213 ? 5.044 4.516 -3.975 1.00 91.50 213 PHE A N 1
ATOM 1717 C CA . PHE A 1 213 ? 5.106 4.617 -5.428 1.00 91.50 213 PHE A CA 1
ATOM 1718 C C . PHE A 1 213 ? 6.206 3.734 -6.033 1.00 91.50 213 PHE A C 1
ATOM 1720 O O . PHE A 1 213 ? 5.924 3.004 -6.982 1.00 91.50 213 PHE A O 1
ATOM 1727 N N . ILE A 1 214 ? 7.403 3.733 -5.446 1.00 91.56 214 ILE A N 1
ATOM 1728 C CA . ILE A 1 214 ? 8.520 2.868 -5.839 1.00 91.56 214 ILE A CA 1
ATOM 1729 C C . ILE A 1 214 ? 8.107 1.399 -5.711 1.00 91.56 214 ILE A C 1
ATOM 1731 O O . ILE A 1 214 ? 8.119 0.695 -6.713 1.00 91.56 214 ILE A O 1
ATOM 1735 N N . THR A 1 215 ? 7.604 0.962 -4.549 1.00 91.75 215 THR A N 1
ATOM 1736 C CA . THR A 1 215 ? 7.177 -0.437 -4.340 1.00 91.75 215 THR A CA 1
ATOM 1737 C C . THR A 1 215 ? 6.079 -0.884 -5.309 1.00 91.75 215 THR A C 1
ATOM 1739 O O . THR A 1 215 ? 6.085 -2.014 -5.790 1.00 91.75 215 THR A O 1
ATOM 1742 N N . ILE A 1 216 ? 5.117 -0.011 -5.621 1.00 94.88 216 ILE A N 1
ATOM 1743 C CA . ILE A 1 216 ? 4.080 -0.329 -6.613 1.00 94.88 216 ILE A CA 1
ATOM 1744 C C . ILE A 1 216 ? 4.684 -0.432 -8.018 1.00 94.88 216 ILE A C 1
ATOM 1746 O O . ILE A 1 216 ? 4.243 -1.269 -8.804 1.00 94.88 216 ILE A O 1
ATOM 1750 N N . THR A 1 217 ? 5.655 0.422 -8.346 1.00 94.81 217 THR A N 1
ATOM 1751 C CA . THR A 1 217 ? 6.331 0.397 -9.648 1.00 94.81 217 THR A CA 1
ATOM 1752 C C . THR A 1 217 ? 7.176 -0.860 -9.794 1.00 94.81 217 THR A C 1
ATOM 1754 O O . THR A 1 217 ? 7.065 -1.512 -10.823 1.00 94.81 217 THR A O 1
ATOM 1757 N N . GLU A 1 218 ? 7.926 -1.250 -8.761 1.00 93.69 218 GLU A N 1
ATOM 1758 C CA . GLU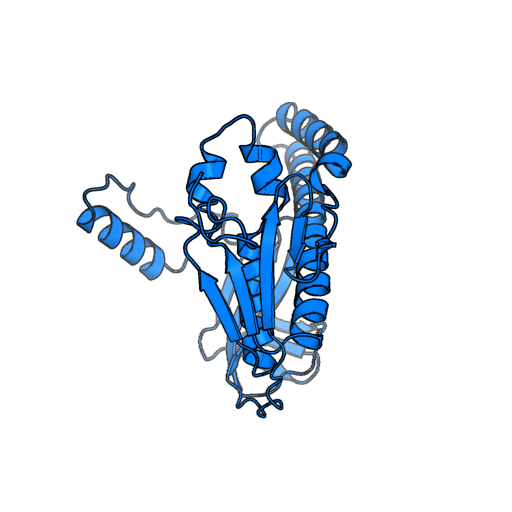 A 1 218 ? 8.682 -2.510 -8.707 1.00 93.69 218 GLU A CA 1
ATOM 1759 C C . GLU A 1 218 ? 7.772 -3.705 -8.993 1.00 93.69 218 GLU A C 1
ATOM 1761 O O . GLU A 1 218 ? 8.012 -4.445 -9.942 1.00 93.69 218 GLU A O 1
ATOM 1766 N N . SER A 1 219 ? 6.667 -3.827 -8.251 1.00 91.81 219 SER A N 1
ATOM 1767 C CA . SER A 1 219 ? 5.729 -4.943 -8.412 1.00 91.81 219 SER A CA 1
ATOM 1768 C C . SER A 1 219 ? 5.107 -5.014 -9.811 1.00 91.81 219 SER A C 1
ATOM 1770 O O . SER A 1 219 ? 4.883 -6.106 -10.320 1.00 91.81 219 SER A O 1
ATOM 1772 N N . LYS A 1 220 ? 4.805 -3.873 -10.440 1.00 93.25 220 LYS A N 1
ATOM 1773 C CA . LYS A 1 220 ? 4.251 -3.850 -11.803 1.00 93.25 220 LYS A CA 1
ATOM 1774 C C . LYS A 1 220 ? 5.301 -4.071 -12.876 1.00 93.25 220 LYS A C 1
ATOM 1776 O O . LYS A 1 220 ? 4.970 -4.593 -13.931 1.00 93.25 220 LYS A O 1
ATOM 1781 N N . ALA A 1 221 ? 6.522 -3.604 -12.638 1.00 92.25 221 ALA A N 1
ATOM 1782 C CA . ALA A 1 221 ? 7.627 -3.817 -13.549 1.00 92.25 221 ALA A CA 1
ATOM 1783 C C . ALA A 1 221 ? 7.957 -5.307 -13.616 1.00 92.25 221 ALA A C 1
ATOM 1785 O O . ALA A 1 221 ? 8.005 -5.841 -14.715 1.00 92.25 221 ALA A O 1
ATOM 1786 N N . GLU A 1 222 ? 8.054 -5.971 -12.461 1.00 89.50 222 GLU A N 1
ATOM 1787 C CA . GLU A 1 222 ? 8.259 -7.419 -12.361 1.00 89.50 222 GLU A CA 1
ATOM 1788 C C . GLU A 1 222 ? 7.185 -8.200 -13.137 1.00 89.50 222 GLU A C 1
ATOM 1790 O O . GLU A 1 222 ? 7.517 -9.016 -13.993 1.00 89.50 222 GLU A O 1
ATOM 1795 N N . ASP A 1 223 ? 5.908 -7.865 -12.927 1.00 87.88 223 ASP A N 1
ATOM 1796 C CA . ASP A 1 223 ? 4.761 -8.442 -13.649 1.00 87.88 223 ASP A CA 1
ATOM 1797 C C . ASP A 1 223 ? 4.828 -8.215 -15.174 1.00 87.88 223 ASP A C 1
ATOM 1799 O O . ASP A 1 223 ? 4.417 -9.058 -15.965 1.00 87.88 223 ASP A O 1
ATOM 1803 N N . ALA A 1 224 ? 5.385 -7.082 -15.607 1.00 88.62 224 ALA A N 1
ATOM 1804 C CA . ALA A 1 224 ? 5.508 -6.709 -17.015 1.00 88.62 224 ALA A CA 1
ATOM 1805 C C . ALA A 1 224 ? 6.858 -7.084 -17.653 1.00 88.62 224 ALA A C 1
ATOM 1807 O O . ALA A 1 224 ? 7.134 -6.637 -18.767 1.00 88.62 224 ALA A O 1
ATOM 1808 N N . GLY A 1 225 ? 7.716 -7.851 -16.971 1.00 87.69 225 GLY A N 1
ATOM 1809 C CA . GLY A 1 225 ? 9.058 -8.192 -17.464 1.00 87.69 225 GLY A CA 1
ATOM 1810 C C . GLY A 1 225 ? 10.029 -7.001 -17.549 1.00 87.69 225 GLY A C 1
ATOM 1811 O O . GLY A 1 225 ? 11.105 -7.118 -18.137 1.00 87.69 225 GLY A O 1
ATOM 1812 N N . SER A 1 226 ? 9.667 -5.859 -16.965 1.00 91.31 226 SER A N 1
ATOM 1813 C CA . SER A 1 226 ? 10.504 -4.667 -16.820 1.00 91.31 226 SER A CA 1
ATOM 1814 C C . SER A 1 226 ? 11.319 -4.731 -15.523 1.00 91.31 226 SER A C 1
ATOM 1816 O O . SER A 1 226 ? 10.996 -5.463 -14.588 1.00 91.31 226 SER A O 1
ATOM 1818 N N . ARG A 1 227 ? 12.364 -3.905 -15.414 1.00 90.94 227 ARG A N 1
ATOM 1819 C CA . ARG A 1 227 ? 13.170 -3.784 -14.190 1.00 90.94 227 ARG A CA 1
ATOM 1820 C C . ARG A 1 227 ? 13.062 -2.399 -13.563 1.00 90.94 227 ARG A C 1
ATOM 1822 O O . ARG A 1 227 ? 12.993 -1.387 -14.264 1.00 90.94 227 ARG A O 1
ATOM 1829 N N . VAL A 1 228 ? 13.139 -2.369 -12.236 1.00 91.62 228 VAL A N 1
ATOM 1830 C CA . VAL A 1 228 ? 13.334 -1.148 -11.452 1.00 91.62 228 VAL A CA 1
ATOM 1831 C C . VAL A 1 228 ? 14.702 -1.203 -10.783 1.00 91.62 228 VAL A C 1
ATOM 1833 O O . VAL A 1 228 ? 15.076 -2.229 -10.220 1.00 91.62 228 VAL A O 1
ATOM 1836 N N . ILE A 1 229 ? 15.451 -0.105 -10.858 1.00 90.81 229 ILE A N 1
ATOM 1837 C CA . ILE A 1 229 ? 16.772 0.037 -10.240 1.00 90.81 229 ILE A CA 1
ATOM 1838 C C . ILE A 1 229 ? 16.741 1.253 -9.315 1.00 90.81 229 ILE A C 1
ATOM 1840 O O . ILE A 1 229 ? 16.331 2.336 -9.729 1.00 90.81 229 ILE A O 1
ATOM 1844 N N . LEU A 1 230 ? 17.193 1.083 -8.073 1.00 86.94 230 LEU A N 1
ATOM 1845 C CA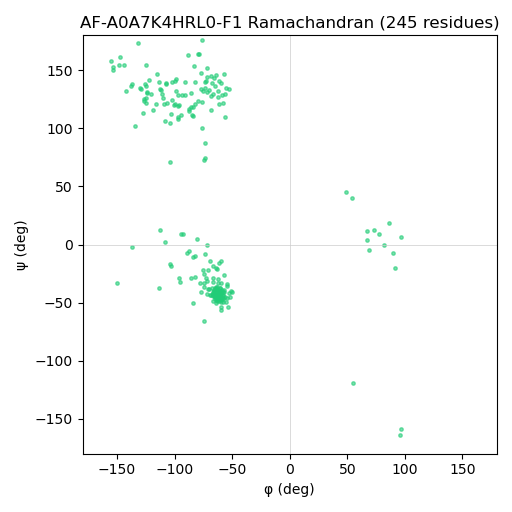 . LEU A 1 230 ? 17.392 2.181 -7.126 1.00 86.94 230 LEU A CA 1
ATOM 1846 C C . LEU A 1 230 ? 18.874 2.555 -7.109 1.00 86.94 230 LEU A C 1
ATOM 1848 O O . LEU A 1 230 ? 19.719 1.705 -6.824 1.00 86.94 230 LEU A O 1
ATOM 1852 N N . VAL A 1 231 ? 19.196 3.808 -7.426 1.00 82.12 231 VAL A N 1
ATOM 1853 C CA . VAL A 1 231 ? 20.583 4.294 -7.507 1.00 82.12 231 VAL A CA 1
ATOM 1854 C C . VAL A 1 231 ? 20.849 5.284 -6.389 1.00 82.12 231 VAL A C 1
ATOM 1856 O O . VAL A 1 231 ? 20.071 6.204 -6.175 1.00 82.12 231 VAL A O 1
ATOM 1859 N N . ASN A 1 232 ? 21.968 5.125 -5.683 1.00 69.00 232 ASN A N 1
ATOM 1860 C CA . ASN A 1 232 ? 22.355 6.063 -4.633 1.00 69.00 232 ASN A CA 1
ATOM 1861 C C . ASN A 1 232 ? 22.597 7.468 -5.229 1.00 69.00 232 ASN A C 1
ATOM 1863 O O . ASN A 1 232 ? 23.418 7.581 -6.136 1.00 69.00 232 ASN A O 1
ATOM 1867 N N . PRO A 1 233 ? 21.965 8.537 -4.709 1.00 57.81 233 PRO A N 1
ATOM 1868 C CA . PRO A 1 233 ? 22.074 9.890 -5.264 1.00 57.81 233 PRO A CA 1
ATOM 1869 C C . PRO A 1 233 ? 23.435 10.557 -5.015 1.00 57.81 233 PRO A C 1
ATOM 1871 O O . PRO A 1 233 ? 23.647 11.702 -5.413 1.00 57.81 233 PRO A O 1
ATOM 1874 N N . ARG A 1 234 ? 24.379 9.896 -4.326 1.00 49.78 234 ARG A N 1
ATOM 1875 C CA . ARG A 1 234 ? 25.733 10.434 -4.127 1.00 49.78 234 ARG A CA 1
ATOM 1876 C C . ARG A 1 234 ? 26.375 10.737 -5.489 1.00 49.78 234 ARG A C 1
ATOM 1878 O O . ARG A 1 234 ? 26.749 9.823 -6.214 1.00 49.78 234 ARG A O 1
ATOM 1885 N N . ASN A 1 235 ? 26.521 12.035 -5.766 1.00 45.66 235 ASN A N 1
ATOM 1886 C CA . ASN A 1 235 ? 27.115 12.668 -6.949 1.00 45.66 235 ASN A CA 1
ATOM 1887 C C . ASN A 1 235 ? 26.224 12.809 -8.203 1.00 45.66 235 ASN A C 1
ATOM 1889 O O . ASN A 1 235 ? 26.696 13.400 -9.170 1.00 45.66 235 ASN A O 1
ATOM 1893 N N . THR A 1 236 ? 24.956 12.371 -8.232 1.00 44.91 236 THR A N 1
ATOM 1894 C CA . THR A 1 236 ? 24.109 12.549 -9.440 1.00 44.91 236 THR A CA 1
ATOM 1895 C C . THR A 1 236 ? 23.626 13.990 -9.616 1.00 44.91 236 THR A C 1
ATOM 1897 O O . THR A 1 236 ? 23.624 14.501 -10.732 1.00 44.91 236 THR A O 1
ATOM 1900 N N . SER A 1 237 ? 23.316 14.689 -8.519 1.00 46.38 237 SER A N 1
ATOM 1901 C CA . SER A 1 237 ? 22.846 16.083 -8.544 1.00 46.38 237 SER A CA 1
ATOM 1902 C C . SER A 1 237 ? 23.961 17.132 -8.651 1.00 46.38 237 SER A C 1
ATOM 1904 O O . SER A 1 237 ? 23.667 18.311 -8.822 1.00 46.38 237 SER A O 1
ATOM 1906 N N . GLN A 1 238 ? 25.229 16.728 -8.506 1.00 44.50 238 GLN A N 1
ATOM 1907 C CA . GLN A 1 238 ? 26.390 17.620 -8.625 1.00 44.50 238 GLN A CA 1
ATOM 1908 C C . GLN A 1 238 ? 27.119 17.469 -9.959 1.00 44.50 238 GLN A C 1
ATOM 1910 O O . GLN A 1 238 ? 27.851 18.375 -10.337 1.00 44.50 238 GLN A O 1
ATOM 1915 N N . MET A 1 239 ? 26.917 16.364 -10.683 1.00 43.66 239 MET A N 1
ATOM 1916 C CA . MET A 1 239 ? 27.508 16.172 -12.002 1.00 43.66 239 MET A CA 1
ATOM 1917 C C . MET A 1 239 ? 26.647 16.842 -13.068 1.00 43.66 239 MET A C 1
ATOM 1919 O O . MET A 1 239 ? 25.548 16.393 -13.391 1.00 43.66 239 MET A O 1
ATOM 1923 N N . CYS A 1 240 ? 27.168 17.915 -13.655 1.00 48.09 240 CYS A N 1
ATOM 1924 C CA . CYS A 1 240 ? 26.554 18.532 -14.824 1.00 48.09 240 CYS A CA 1
ATOM 1925 C C . CYS A 1 240 ? 26.432 17.502 -15.962 1.00 48.09 240 CYS A C 1
ATOM 1927 O O . CYS A 1 240 ? 27.444 16.986 -16.440 1.00 48.09 240 CYS A O 1
ATOM 1929 N N . SER A 1 241 ? 25.214 17.257 -16.456 1.00 50.56 241 SER A N 1
ATOM 1930 C CA . SER A 1 241 ? 24.938 16.318 -17.561 1.00 50.56 241 SER A CA 1
ATOM 1931 C C . SER A 1 241 ? 25.659 16.665 -18.870 1.00 50.56 241 SER A C 1
ATOM 1933 O O . SER A 1 241 ? 25.743 15.831 -19.768 1.00 50.56 241 SER A O 1
ATOM 1935 N N . ARG A 1 242 ? 26.200 17.886 -18.979 1.00 46.25 242 ARG A N 1
ATOM 1936 C CA . ARG A 1 242 ? 26.962 18.370 -20.134 1.00 46.25 242 ARG A CA 1
ATOM 1937 C C . ARG A 1 242 ? 28.481 18.238 -19.982 1.00 46.25 242 ARG A C 1
ATOM 1939 O O . ARG A 1 242 ? 29.155 18.135 -20.999 1.00 46.25 242 ARG A O 1
ATOM 1946 N N . CYS A 1 243 ? 29.035 18.284 -18.769 1.00 63.16 243 CYS A N 1
ATOM 1947 C CA . CYS A 1 243 ? 30.495 18.342 -18.584 1.00 63.16 243 CYS A CA 1
ATOM 1948 C C . CYS A 1 243 ? 31.070 17.442 -17.481 1.00 63.16 243 CYS A C 1
ATOM 1950 O O . CYS A 1 243 ? 32.285 17.414 -17.316 1.00 63.16 243 CYS A O 1
ATOM 1952 N N . GLY A 1 244 ? 30.245 16.703 -16.735 1.00 43.88 244 GLY A N 1
ATOM 1953 C CA . GLY A 1 244 ? 30.699 15.694 -15.769 1.00 43.88 244 GLY A CA 1
ATOM 1954 C C . GLY A 1 244 ? 31.440 16.227 -14.536 1.00 43.88 244 GLY A C 1
ATOM 1955 O O . GLY A 1 244 ? 31.899 15.429 -13.725 1.00 43.88 244 GLY A O 1
ATOM 1956 N N . MET A 1 245 ? 31.563 17.546 -14.364 1.00 39.09 245 MET A N 1
ATOM 1957 C CA . MET A 1 245 ? 32.199 18.140 -13.184 1.00 39.09 245 MET A CA 1
ATOM 1958 C C . MET A 1 245 ? 31.227 18.219 -12.007 1.00 39.09 245 MET A C 1
ATOM 1960 O O . MET A 1 245 ? 30.056 18.543 -12.204 1.00 39.09 245 MET A O 1
ATOM 1964 N N . ILE A 1 246 ? 31.749 17.933 -10.811 1.00 46.16 246 ILE A N 1
ATOM 1965 C CA . ILE A 1 246 ? 31.063 18.018 -9.516 1.00 46.16 246 ILE A CA 1
ATOM 1966 C C . ILE A 1 246 ? 31.178 19.461 -9.007 1.00 46.16 246 ILE A C 1
ATOM 1968 O O . ILE A 1 246 ? 32.296 19.943 -8.818 1.00 46.16 246 ILE A O 1
ATOM 1972 N N . GLY A 1 247 ? 30.039 20.136 -8.824 1.00 39.16 247 GLY A N 1
ATOM 1973 C CA . GLY A 1 247 ? 29.928 21.476 -8.222 1.00 39.16 247 GLY A CA 1
ATOM 1974 C C . GLY A 1 247 ? 29.579 21.464 -6.738 1.00 39.16 247 GLY A C 1
ATOM 1975 O O . GLY A 1 247 ? 28.764 20.605 -6.321 1.00 39.16 247 GLY A O 1
#

Sequence (247 aa):
MRVDLAFKAYFRRVKAGESPGYPRFKGKGRYDSITYPQYGFKLDGDRLHLSKIGDVRIVLHRPVEGTIKTLTIRRSATGKWYACFSVEYDPTPAPQKETTVGIDVGLESFATLSSGEKIQNPRFFRTDEKALAKAQRKLSKAEKGTPERKKARKIVAHVHERIANRRLNFAHQISRQLVDRFGTIVFEDLNVKNMQKNHYLAKSIADVAWNMFITITESKAEDAGSRVILVNPRNTSQMCSRCGMIG